Protein AF-A0A847CTW2-F1 (afdb_monomer_lite)

Structure (mmCIF, N/CA/C/O backbone):
data_AF-A0A847CTW2-F1
#
_entry.id   AF-A0A847CTW2-F1
#
loop_
_atom_site.group_PDB
_atom_site.id
_atom_site.type_symbol
_atom_site.label_atom_id
_atom_site.label_alt_id
_atom_site.label_comp_id
_atom_site.label_asym_id
_atom_site.label_entity_id
_atom_site.label_seq_id
_atom_site.pdbx_PDB_ins_code
_atom_site.Cartn_x
_atom_site.Cartn_y
_atom_site.Cartn_z
_atom_site.occupancy
_atom_site.B_iso_or_equiv
_atom_site.auth_seq_id
_atom_site.auth_comp_id
_atom_site.auth_asym_id
_atom_site.auth_atom_id
_atom_site.pdbx_PDB_model_num
ATOM 1 N N . MET A 1 1 ? 3.701 1.193 18.616 1.00 55.94 1 MET A N 1
ATOM 2 C CA . MET A 1 1 ? 4.502 0.138 17.952 1.00 55.94 1 MET A CA 1
ATOM 3 C C . MET A 1 1 ? 4.017 -1.284 18.249 1.00 55.94 1 MET A C 1
ATOM 5 O O . MET A 1 1 ? 3.817 -2.010 17.287 1.00 55.94 1 MET A O 1
ATOM 9 N N . LYS A 1 2 ? 3.730 -1.680 19.507 1.00 70.00 2 LYS A N 1
ATOM 10 C CA . LYS A 1 2 ? 3.211 -3.037 19.824 1.00 70.00 2 LYS A CA 1
ATOM 11 C C . LYS A 1 2 ? 1.976 -3.461 19.001 1.00 70.00 2 LYS A C 1
ATOM 13 O O . LYS A 1 2 ? 1.930 -4.594 18.547 1.00 70.00 2 LYS A O 1
ATOM 18 N N . LEU A 1 3 ? 1.031 -2.551 18.735 1.00 61.69 3 LEU A N 1
ATOM 19 C CA . LEU A 1 3 ? -0.164 -2.837 17.918 1.0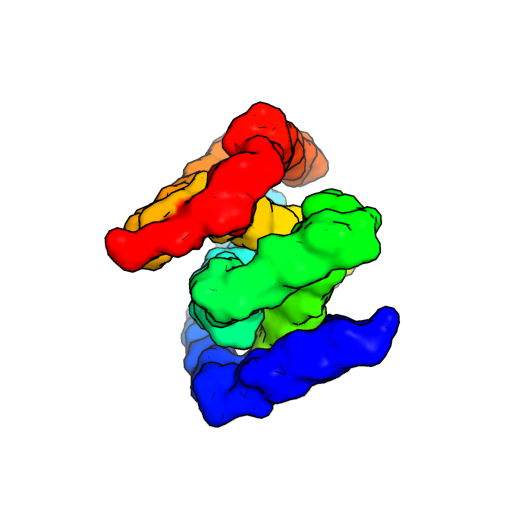0 61.69 3 LEU A CA 1
ATOM 20 C C . LEU A 1 3 ? 0.150 -3.233 16.465 1.00 61.69 3 LEU A C 1
ATOM 22 O O . LEU A 1 3 ? -0.477 -4.140 15.938 1.00 61.69 3 LEU A O 1
ATOM 26 N N . ILE A 1 4 ? 1.145 -2.599 15.837 1.00 63.84 4 ILE A N 1
ATOM 27 C CA . ILE A 1 4 ? 1.536 -2.909 14.451 1.00 63.84 4 ILE A CA 1
ATOM 28 C C . ILE A 1 4 ? 2.128 -4.319 14.386 1.00 63.84 4 ILE A C 1
ATOM 30 O O . ILE A 1 4 ? 1.761 -5.101 13.520 1.00 63.84 4 ILE A O 1
ATOM 34 N N . VAL A 1 5 ? 2.987 -4.673 15.346 1.00 67.50 5 VAL A N 1
ATOM 35 C CA . VAL A 1 5 ? 3.585 -6.016 15.428 1.00 67.50 5 VAL A CA 1
ATOM 36 C C . VAL A 1 5 ? 2.512 -7.086 15.635 1.00 67.50 5 VAL A C 1
ATOM 38 O O . VAL A 1 5 ? 2.571 -8.141 15.010 1.00 67.50 5 VAL A O 1
ATOM 41 N N . VAL A 1 6 ? 1.513 -6.817 16.480 1.00 69.38 6 VAL A N 1
ATOM 42 C CA . VAL A 1 6 ? 0.382 -7.734 16.691 1.00 69.38 6 VAL A CA 1
ATOM 43 C C . VAL A 1 6 ? -0.435 -7.899 15.409 1.00 69.38 6 VAL A C 1
ATOM 45 O O . VAL A 1 6 ? -0.752 -9.026 15.039 1.00 69.38 6 VAL A O 1
ATOM 48 N N . ASN A 1 7 ? -0.727 -6.808 14.701 1.00 71.56 7 ASN A N 1
ATOM 49 C CA . ASN A 1 7 ? -1.477 -6.858 13.447 1.00 71.56 7 ASN A CA 1
ATOM 50 C C . ASN A 1 7 ? -0.712 -7.608 12.345 1.00 71.56 7 ASN A C 1
ATOM 52 O O . ASN A 1 7 ? -1.293 -8.449 11.665 1.00 71.56 7 ASN A O 1
ATOM 56 N N . ILE A 1 8 ? 0.599 -7.392 12.217 1.00 69.50 8 ILE A N 1
ATOM 57 C CA . ILE A 1 8 ? 1.437 -8.140 11.268 1.00 69.50 8 ILE A CA 1
ATOM 58 C C . ILE A 1 8 ? 1.458 -9.634 11.623 1.00 69.50 8 ILE A C 1
ATOM 60 O O . ILE A 1 8 ? 1.299 -10.467 10.735 1.00 69.50 8 ILE A O 1
ATOM 64 N N . LYS A 1 9 ? 1.578 -9.993 12.910 1.00 71.88 9 LYS A N 1
ATOM 65 C CA . LYS A 1 9 ? 1.528 -11.400 13.346 1.00 71.88 9 LYS A CA 1
ATOM 66 C C . LYS A 1 9 ? 0.200 -12.080 13.016 1.00 71.88 9 LYS A C 1
ATOM 68 O O . LYS A 1 9 ? 0.222 -13.232 12.614 1.00 71.88 9 LYS A O 1
ATOM 73 N N . LYS A 1 10 ? -0.933 -11.382 13.152 1.00 69.44 10 LYS A N 1
ATOM 74 C CA . LYS A 1 10 ? -2.255 -11.922 12.774 1.00 69.44 10 LYS A CA 1
ATOM 75 C C . LYS A 1 10 ? -2.369 -12.224 11.280 1.00 69.44 10 LYS A C 1
ATOM 77 O O . LYS A 1 10 ? -3.106 -13.119 10.888 1.00 69.44 10 LYS A O 1
ATOM 82 N N . VAL A 1 11 ? -1.674 -11.443 10.459 1.00 71.75 11 VAL A N 1
ATOM 83 C CA . VAL A 1 11 ? -1.680 -11.577 9.000 1.00 71.75 11 VAL A CA 1
ATOM 84 C C . VAL A 1 11 ? -0.747 -12.688 8.520 1.00 71.75 11 VAL A C 1
ATOM 86 O O . VAL A 1 11 ? -1.028 -13.312 7.500 1.00 71.75 11 VAL A O 1
ATOM 89 N N . LEU A 1 12 ? 0.327 -12.967 9.260 1.00 71.62 12 LEU A N 1
ATOM 90 C CA . LEU A 1 12 ? 1.343 -13.981 8.961 1.00 71.62 12 LEU A CA 1
ATOM 91 C C . LEU A 1 12 ? 0.840 -15.418 9.223 1.00 71.62 12 LEU A C 1
ATOM 93 O O . LEU A 1 12 ? 1.372 -16.151 10.051 1.00 71.62 12 LEU A O 1
ATOM 97 N N . ASN A 1 13 ? -0.195 -15.823 8.489 1.00 76.19 13 ASN A N 1
ATOM 98 C CA . ASN A 1 13 ? -0.789 -17.163 8.539 1.00 76.19 13 ASN A CA 1
ATOM 99 C C . ASN A 1 13 ? -0.419 -17.988 7.292 1.00 76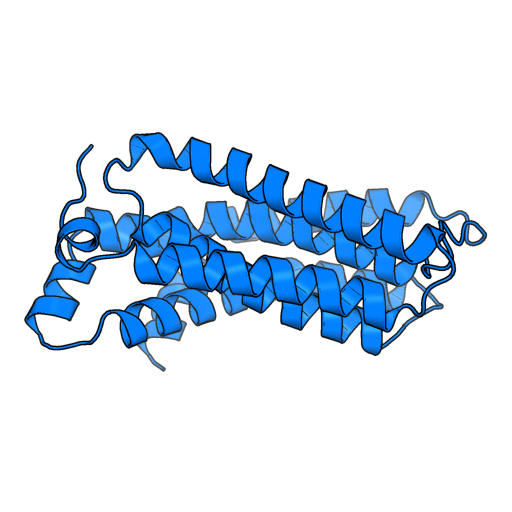.19 13 ASN A C 1
ATOM 101 O O . ASN A 1 13 ? 0.220 -17.493 6.369 1.00 76.19 13 ASN A O 1
ATOM 105 N N . ALA A 1 14 ? -0.868 -19.244 7.210 1.00 69.69 14 ALA A N 1
ATOM 106 C CA . ALA A 1 14 ? -0.649 -20.094 6.031 1.00 69.69 14 ALA A CA 1
ATOM 107 C C . ALA A 1 14 ? -1.115 -19.437 4.710 1.00 69.69 14 ALA A C 1
ATOM 109 O O . ALA A 1 14 ? -0.442 -19.559 3.687 1.00 69.69 14 ALA A O 1
ATOM 110 N N . ASN A 1 15 ? -2.201 -18.652 4.749 1.00 79.56 15 ASN A N 1
ATOM 111 C CA . ASN A 1 15 ? -2.682 -17.875 3.599 1.00 79.56 15 ASN A CA 1
ATOM 112 C C . ASN A 1 15 ? -1.643 -16.860 3.100 1.00 79.56 15 ASN A C 1
ATOM 114 O O . ASN A 1 15 ? -1.526 -16.647 1.898 1.00 79.56 15 ASN A O 1
ATOM 118 N N . PHE A 1 16 ? -0.859 -16.267 4.004 1.00 79.12 16 PHE A N 1
ATOM 119 C CA . PHE A 1 16 ? 0.220 -15.348 3.649 1.00 79.12 16 PHE A CA 1
ATOM 120 C C . PHE A 1 16 ? 1.306 -16.063 2.844 1.00 79.12 16 PHE A C 1
ATOM 122 O O . PHE A 1 16 ? 1.696 -15.578 1.789 1.00 79.12 16 PHE A O 1
ATOM 129 N N . LEU A 1 17 ? 1.741 -17.246 3.298 1.00 78.38 17 LEU A N 1
ATOM 130 C CA . LEU A 1 17 ? 2.736 -18.056 2.587 1.00 78.38 17 LEU A CA 1
ATOM 131 C C . LEU A 1 17 ? 2.240 -18.474 1.199 1.00 78.38 17 LEU A C 1
ATOM 133 O O . LEU A 1 17 ? 2.985 -18.369 0.225 1.00 78.38 17 LEU A O 1
ATOM 137 N N . PHE A 1 18 ? 0.977 -18.895 1.097 1.00 81.19 18 PHE A N 1
ATOM 138 C CA . PHE A 1 18 ? 0.368 -19.243 -0.184 1.00 81.19 18 PHE A CA 1
ATOM 139 C C . PHE A 1 18 ? 0.328 -18.042 -1.136 1.00 81.19 18 PHE A C 1
ATOM 141 O O . PHE A 1 18 ? 0.745 -18.149 -2.287 1.00 81.19 18 PHE A O 1
ATOM 148 N N . MET A 1 19 ? -0.093 -16.872 -0.651 1.00 85.88 19 MET A N 1
ATOM 149 C CA . MET A 1 19 ? -0.119 -15.645 -1.448 1.00 85.88 19 MET A CA 1
ATOM 150 C C . MET A 1 19 ? 1.281 -15.234 -1.922 1.00 85.88 19 MET A C 1
ATOM 152 O O . MET A 1 19 ? 1.450 -14.939 -3.105 1.00 85.88 19 MET A O 1
ATOM 156 N N . THR A 1 20 ? 2.304 -15.304 -1.065 1.00 81.62 20 THR A N 1
ATOM 157 C CA . THR A 1 20 ? 3.702 -15.082 -1.474 1.00 81.62 20 THR A CA 1
ATOM 158 C C . THR A 1 20 ? 4.112 -16.030 -2.598 1.00 81.62 20 THR A C 1
ATOM 160 O O . THR A 1 20 ? 4.663 -15.588 -3.606 1.00 81.62 20 THR A O 1
ATOM 163 N N . LEU A 1 21 ? 3.797 -17.321 -2.472 1.00 83.62 21 LEU A N 1
ATOM 164 C CA . LEU A 1 21 ? 4.139 -18.330 -3.474 1.00 83.62 21 LEU A CA 1
ATOM 165 C C . LEU A 1 21 ? 3.422 -18.057 -4.806 1.00 83.62 21 LEU A C 1
ATOM 167 O O . LEU A 1 21 ? 4.067 -18.020 -5.852 1.00 83.62 21 LEU A O 1
ATOM 171 N N . THR A 1 22 ? 2.117 -17.769 -4.777 1.00 82.62 22 THR A N 1
ATOM 172 C CA . THR A 1 22 ? 1.368 -17.403 -5.994 1.00 82.62 22 THR A CA 1
ATOM 173 C C . THR A 1 22 ? 1.935 -16.153 -6.663 1.00 82.62 22 THR A C 1
ATOM 175 O O . THR A 1 22 ? 2.074 -16.125 -7.884 1.00 82.62 22 THR A O 1
ATOM 178 N N . SER A 1 23 ? 2.340 -15.149 -5.878 1.00 83.12 23 SER A N 1
ATOM 179 C CA . SER A 1 23 ? 2.973 -13.938 -6.400 1.00 83.12 23 SER A CA 1
ATOM 180 C C . SER A 1 23 ? 4.257 -14.255 -7.158 1.00 83.12 23 SER A C 1
ATOM 182 O O . SER A 1 23 ? 4.451 -13.749 -8.259 1.00 83.12 23 SER A O 1
ATOM 184 N N . LEU A 1 24 ? 5.089 -15.152 -6.618 1.00 82.94 24 LEU A N 1
ATOM 185 C CA . LEU A 1 24 ? 6.348 -15.560 -7.232 1.00 82.94 24 LEU A CA 1
ATOM 186 C C . LEU A 1 24 ? 6.119 -16.318 -8.538 1.00 82.94 24 LEU A C 1
ATOM 188 O O . LEU A 1 24 ? 6.840 -16.075 -9.500 1.00 82.94 24 LEU A O 1
ATOM 192 N N . ILE A 1 25 ? 5.095 -17.174 -8.602 1.00 82.88 25 ILE A N 1
ATOM 193 C CA . ILE A 1 25 ? 4.700 -17.858 -9.841 1.00 82.88 25 ILE A CA 1
ATOM 194 C C . ILE A 1 25 ? 4.295 -16.831 -10.908 1.00 82.88 25 ILE A C 1
ATOM 196 O O . ILE A 1 25 ? 4.800 -16.880 -12.030 1.00 82.88 25 ILE A O 1
ATOM 200 N N . PHE A 1 26 ? 3.435 -15.865 -10.566 1.00 78.88 26 PHE A N 1
ATOM 201 C CA . PHE A 1 26 ? 3.040 -14.808 -11.504 1.00 78.88 26 PHE A CA 1
ATOM 202 C C . PHE A 1 26 ? 4.225 -13.938 -11.938 1.00 78.88 26 PHE A C 1
ATOM 204 O O . PHE A 1 26 ? 4.365 -13.639 -13.124 1.00 78.88 26 PHE A O 1
ATOM 211 N N . GLY A 1 27 ? 5.106 -13.571 -11.004 1.00 77.81 27 GLY A N 1
ATOM 212 C CA . GLY A 1 27 ? 6.332 -12.833 -11.304 1.00 77.81 27 GLY A CA 1
ATOM 213 C C . GLY A 1 27 ? 7.277 -13.605 -12.213 1.00 77.81 27 GLY A C 1
ATOM 214 O O . GLY A 1 27 ? 7.861 -13.025 -13.125 1.00 77.81 27 GLY A O 1
ATOM 215 N N . PHE A 1 28 ? 7.394 -14.916 -12.010 1.00 77.81 28 PHE A N 1
ATOM 216 C CA . PHE A 1 28 ? 8.190 -15.782 -12.867 1.00 77.81 28 PHE A CA 1
ATOM 217 C C . PHE A 1 28 ? 7.656 -15.773 -14.302 1.00 77.81 28 PHE A C 1
ATOM 219 O O . PHE A 1 28 ? 8.425 -15.491 -15.219 1.00 77.81 28 PHE A O 1
ATOM 226 N N . PHE A 1 29 ? 6.349 -15.979 -14.503 1.00 74.75 29 PHE A N 1
ATOM 227 C CA . PHE A 1 29 ? 5.742 -15.934 -15.839 1.00 74.75 29 PHE A CA 1
ATOM 228 C C . PHE A 1 29 ? 5.910 -14.573 -16.526 1.00 74.75 29 PHE A C 1
ATOM 230 O O . PHE A 1 29 ? 6.300 -14.533 -17.692 1.00 74.75 29 PHE A O 1
ATOM 237 N N . MET A 1 30 ? 5.692 -13.470 -15.801 1.00 72.62 30 MET A N 1
ATOM 238 C CA . MET A 1 30 ? 5.891 -12.109 -16.324 1.00 72.62 30 MET A CA 1
ATOM 239 C C . MET A 1 30 ? 7.320 -11.879 -16.820 1.00 72.62 30 MET A C 1
ATOM 241 O O . MET A 1 30 ? 7.530 -11.256 -17.853 1.00 72.62 30 MET A O 1
ATOM 245 N N . LEU A 1 31 ? 8.313 -12.403 -16.104 1.00 72.00 31 LEU A N 1
ATOM 246 C CA . LEU A 1 31 ? 9.716 -12.202 -16.447 1.00 72.00 31 LEU A CA 1
ATOM 247 C C . LEU A 1 31 ? 10.246 -13.178 -17.504 1.00 72.00 31 LEU A C 1
ATOM 249 O O . LEU A 1 31 ? 11.326 -12.947 -18.046 1.00 72.00 31 LEU A O 1
ATOM 253 N N . VAL A 1 32 ? 9.600 -14.326 -17.725 1.00 68.12 32 VAL A N 1
ATOM 254 C CA . VAL A 1 32 ? 10.033 -15.314 -18.734 1.00 68.12 32 VAL A CA 1
ATOM 255 C C . VAL A 1 32 ? 9.727 -14.827 -20.153 1.00 68.12 32 VAL A C 1
ATOM 257 O O . VAL A 1 32 ? 10.488 -15.136 -21.061 1.00 68.12 32 VAL A O 1
ATOM 260 N N . GLY A 1 33 ? 8.699 -13.995 -20.339 1.00 61.59 33 GLY A N 1
ATOM 261 C CA . GLY A 1 33 ? 8.360 -13.377 -21.628 1.00 61.59 33 GLY A CA 1
ATOM 262 C C . GLY A 1 33 ? 9.268 -12.219 -22.070 1.00 61.59 33 GLY A C 1
ATOM 263 O O . GLY A 1 33 ? 8.850 -11.422 -22.905 1.00 61.59 33 GLY A O 1
ATOM 264 N N . ASN A 1 34 ? 10.470 -12.083 -21.497 1.00 58.53 34 ASN A N 1
ATOM 265 C CA . ASN A 1 34 ? 11.392 -10.979 -21.764 1.00 58.53 34 ASN A CA 1
ATOM 266 C C . ASN A 1 34 ? 11.877 -10.978 -23.224 1.00 58.53 34 ASN A C 1
ATOM 268 O O . ASN A 1 34 ? 12.831 -11.671 -23.567 1.00 58.53 34 ASN A O 1
ATOM 272 N N . ASN A 1 35 ? 11.282 -10.112 -24.039 1.00 56.12 35 ASN A N 1
ATOM 273 C CA . ASN A 1 35 ? 11.948 -9.531 -25.197 1.00 56.12 35 ASN A CA 1
ATOM 274 C C . ASN A 1 35 ? 12.328 -8.097 -24.810 1.00 56.12 35 ASN A C 1
ATOM 276 O O . ASN A 1 35 ? 11.463 -7.231 -24.707 1.00 56.12 35 ASN A O 1
ATOM 280 N N . GLU A 1 36 ? 13.616 -7.860 -24.564 1.00 54.66 36 GLU A N 1
ATOM 281 C CA . GLU A 1 36 ? 14.208 -6.631 -23.998 1.00 54.66 36 GLU A CA 1
ATOM 282 C C . GLU A 1 36 ? 14.056 -5.363 -24.878 1.00 54.66 36 GLU A C 1
ATOM 284 O O . GLU A 1 36 ? 14.715 -4.363 -24.634 1.00 54.66 36 GLU A O 1
ATOM 289 N N . GLN A 1 37 ? 13.206 -5.374 -25.913 1.00 50.69 37 GLN A N 1
ATOM 290 C CA . GLN A 1 37 ? 13.169 -4.347 -26.969 1.00 50.69 37 GLN A CA 1
ATOM 291 C C . GLN A 1 37 ? 11.851 -3.566 -27.093 1.00 50.69 37 GLN A C 1
ATOM 293 O O . GLN A 1 37 ? 11.678 -2.821 -28.055 1.00 50.69 37 GLN A O 1
ATOM 298 N N . LEU A 1 38 ? 10.905 -3.707 -26.163 1.00 53.34 38 LEU A N 1
ATOM 299 C CA . LEU A 1 38 ? 9.630 -2.984 -26.238 1.00 53.34 38 LEU A CA 1
ATOM 300 C C . LEU A 1 38 ? 9.532 -1.913 -25.150 1.00 53.34 38 LEU A C 1
ATOM 302 O O . LEU A 1 38 ? 8.837 -2.087 -24.148 1.00 53.34 38 LEU A O 1
ATOM 306 N N . ASP A 1 39 ? 10.180 -0.774 -25.397 1.00 56.25 39 ASP A N 1
ATOM 307 C CA . ASP A 1 39 ? 9.819 0.494 -24.759 1.00 56.25 39 ASP A CA 1
ATOM 308 C C . ASP A 1 39 ? 8.404 0.876 -25.211 1.00 56.25 39 ASP A C 1
ATOM 310 O O . ASP A 1 39 ? 8.187 1.581 -26.200 1.00 56.25 39 ASP A O 1
ATOM 314 N N . MET A 1 40 ? 7.393 0.368 -24.511 1.00 56.78 40 MET A N 1
ATOM 315 C CA . MET A 1 40 ? 6.017 0.775 -24.759 1.00 56.78 40 MET A CA 1
ATOM 316 C C . MET A 1 40 ? 5.818 2.198 -24.226 1.00 56.78 40 MET A C 1
ATOM 318 O O . MET A 1 40 ? 5.908 2.442 -23.026 1.00 56.78 40 MET A O 1
ATOM 322 N N . PHE A 1 41 ? 5.519 3.141 -25.125 1.00 58.47 41 PHE A N 1
ATOM 323 C CA . PHE A 1 41 ? 5.158 4.528 -24.794 1.00 58.47 41 PHE A CA 1
ATOM 324 C C . PHE A 1 41 ? 6.225 5.310 -23.995 1.00 58.47 41 PHE A C 1
ATOM 326 O O . PHE A 1 41 ? 5.876 6.051 -23.078 1.00 58.47 41 PHE A O 1
ATOM 333 N N . ASN A 1 42 ? 7.517 5.170 -24.331 1.00 63.06 42 ASN A N 1
ATOM 334 C CA . ASN A 1 42 ? 8.645 5.818 -23.625 1.00 63.06 42 ASN A CA 1
ATOM 335 C C . ASN A 1 42 ? 8.759 5.447 -22.131 1.00 63.06 42 ASN A C 1
ATOM 337 O O . ASN A 1 42 ? 9.371 6.179 -21.348 1.00 63.06 42 ASN A O 1
ATOM 341 N N . VAL A 1 43 ? 8.158 4.329 -21.717 1.00 69.44 43 VAL A N 1
ATOM 342 C CA . VAL A 1 43 ? 8.233 3.820 -20.348 1.00 69.44 43 VAL A CA 1
ATOM 343 C C . VAL A 1 43 ? 9.183 2.625 -20.325 1.00 69.44 43 VAL A C 1
ATOM 345 O O . VAL A 1 43 ? 8.922 1.650 -21.030 1.00 69.44 43 VAL A O 1
ATOM 348 N N . PRO A 1 44 ? 10.245 2.651 -19.499 1.00 73.00 44 PRO A N 1
ATOM 349 C CA . PRO A 1 44 ? 11.170 1.532 -19.411 1.00 73.00 44 PRO A CA 1
ATOM 350 C C . PRO A 1 44 ? 10.432 0.303 -18.884 1.00 73.00 44 PRO A C 1
ATOM 352 O O . PRO A 1 44 ? 9.678 0.397 -17.904 1.00 73.00 44 PRO A O 1
ATOM 355 N N . TYR A 1 45 ? 10.678 -0.853 -19.500 1.00 76.69 45 TYR A N 1
ATOM 356 C CA . TYR A 1 45 ? 9.993 -2.117 -19.205 1.00 76.69 45 TYR A CA 1
ATOM 357 C C . TYR A 1 45 ? 9.950 -2.449 -17.703 1.00 76.69 45 TYR A C 1
ATOM 359 O O . TYR A 1 45 ? 8.903 -2.820 -17.169 1.00 76.69 45 TYR A O 1
ATOM 367 N N . TYR A 1 46 ? 11.051 -2.207 -16.984 1.00 78.81 46 TYR A N 1
ATOM 368 C CA . TYR A 1 46 ? 11.130 -2.373 -15.529 1.00 78.81 46 TYR A CA 1
ATOM 369 C C . TYR A 1 46 ? 10.022 -1.618 -14.775 1.00 78.81 46 TYR A C 1
ATOM 371 O O . TYR A 1 46 ? 9.347 -2.170 -13.903 1.00 78.81 46 TYR A O 1
ATOM 379 N N . SER A 1 47 ? 9.785 -0.355 -15.131 1.00 77.69 47 SER A N 1
ATOM 380 C CA . SER A 1 47 ? 8.759 0.464 -14.481 1.00 77.69 47 SER A CA 1
ATOM 381 C C . SER A 1 47 ? 7.337 0.002 -14.821 1.00 77.69 47 SER A C 1
ATOM 383 O O . SER A 1 47 ? 6.446 0.102 -13.977 1.00 77.69 47 SER A O 1
ATOM 385 N N . PHE A 1 48 ? 7.124 -0.582 -16.003 1.00 81.12 48 PHE A N 1
ATOM 386 C CA . PHE A 1 48 ? 5.849 -1.193 -16.376 1.00 81.12 48 PHE A CA 1
ATOM 387 C C . PHE A 1 48 ? 5.560 -2.461 -15.555 1.00 81.12 48 PHE A C 1
ATOM 389 O O . PHE A 1 48 ? 4.456 -2.620 -15.029 1.00 81.12 48 PHE A O 1
ATOM 396 N N . VAL A 1 49 ? 6.566 -3.319 -15.354 1.00 84.88 49 VAL A N 1
ATOM 397 C CA . VAL A 1 49 ? 6.455 -4.508 -14.487 1.00 84.88 49 VAL A CA 1
ATOM 398 C C . VAL A 1 49 ? 6.088 -4.108 -13.054 1.00 84.88 49 VAL A C 1
ATOM 400 O O . VAL A 1 49 ? 5.170 -4.683 -12.465 1.00 84.88 49 VAL A O 1
ATOM 403 N N . LEU A 1 50 ? 6.731 -3.067 -12.512 1.00 86.00 50 LEU A N 1
ATOM 404 C CA . LEU A 1 50 ? 6.406 -2.542 -11.183 1.00 86.00 50 LEU A CA 1
ATOM 405 C C . LEU A 1 50 ? 4.973 -1.999 -11.085 1.00 86.00 50 LEU A C 1
ATOM 407 O O . LEU A 1 50 ? 4.320 -2.209 -10.062 1.00 86.00 50 LEU A O 1
ATOM 411 N N . LYS A 1 51 ? 4.443 -1.359 -12.137 1.00 86.31 51 LYS A N 1
ATOM 412 C CA . LYS A 1 51 ? 3.017 -0.985 -12.192 1.00 86.31 51 LYS A CA 1
ATOM 413 C C . LYS A 1 51 ? 2.123 -2.231 -12.113 1.00 86.31 51 LYS A C 1
ATOM 415 O O . LYS A 1 51 ? 1.178 -2.256 -11.330 1.00 86.31 51 LYS A O 1
ATOM 420 N N . GLY A 1 52 ? 2.474 -3.315 -12.803 1.00 86.38 52 GLY A N 1
ATOM 421 C CA . GLY A 1 52 ? 1.793 -4.609 -12.655 1.00 86.38 52 GLY A CA 1
ATOM 422 C C . GLY A 1 52 ? 1.776 -5.130 -11.209 1.00 86.38 52 GLY A C 1
ATOM 423 O O . GLY A 1 52 ? 0.755 -5.629 -10.733 1.00 86.38 52 GLY A O 1
ATOM 424 N N . PHE A 1 53 ? 2.858 -4.945 -10.452 1.00 88.56 53 PHE A N 1
ATOM 425 C CA . PHE A 1 53 ? 2.903 -5.361 -9.044 1.00 88.56 53 PHE A CA 1
ATOM 426 C C . PHE A 1 53 ? 2.016 -4.533 -8.125 1.00 88.56 53 PHE A C 1
ATOM 428 O O . PHE A 1 53 ? 1.551 -5.059 -7.118 1.00 88.56 53 PHE A O 1
ATOM 435 N N . ILE A 1 54 ? 1.713 -3.281 -8.469 1.00 89.12 54 ILE A N 1
ATOM 436 C CA . ILE A 1 54 ? 0.736 -2.477 -7.722 1.00 89.12 54 ILE A CA 1
ATOM 437 C C . ILE A 1 54 ? -0.659 -3.107 -7.826 1.00 89.12 54 ILE A C 1
ATOM 439 O O . ILE A 1 54 ? -1.404 -3.123 -6.846 1.00 89.12 54 ILE A O 1
ATOM 443 N N . PHE A 1 55 ? -1.013 -3.683 -8.977 1.00 88.31 55 PHE A N 1
ATOM 444 C CA . PHE A 1 55 ? -2.276 -4.408 -9.116 1.00 88.31 55 PHE A CA 1
ATOM 445 C C . PHE A 1 55 ? -2.329 -5.628 -8.185 1.00 88.31 55 PHE A C 1
ATOM 447 O O . PHE A 1 55 ? -3.295 -5.802 -7.439 1.00 88.31 55 PHE A O 1
ATOM 454 N N . ILE A 1 56 ? -1.258 -6.429 -8.162 1.00 88.81 56 ILE A N 1
ATOM 455 C CA . ILE A 1 56 ? -1.129 -7.575 -7.247 1.00 88.81 56 ILE A CA 1
ATOM 456 C C . ILE A 1 56 ? -1.191 -7.103 -5.785 1.00 88.81 56 ILE A C 1
ATOM 458 O O . ILE A 1 56 ? -1.898 -7.693 -4.965 1.00 88.81 56 ILE A O 1
ATOM 462 N N . PHE A 1 57 ? -0.507 -6.000 -5.470 1.00 90.44 57 PHE A N 1
ATOM 463 C CA . PHE A 1 57 ? -0.534 -5.369 -4.155 1.00 90.44 57 PHE A CA 1
ATOM 464 C C . PHE A 1 57 ? -1.961 -5.035 -3.726 1.00 90.44 57 PHE A C 1
ATOM 466 O O . PHE A 1 57 ? -2.332 -5.362 -2.604 1.00 90.44 57 PHE A O 1
ATOM 473 N N . ILE A 1 58 ? -2.771 -4.424 -4.595 1.00 89.25 58 ILE A N 1
ATOM 474 C CA . ILE A 1 58 ? -4.162 -4.066 -4.287 1.00 89.25 58 ILE A CA 1
ATOM 475 C C . ILE A 1 58 ? -4.978 -5.307 -3.908 1.00 89.25 58 ILE A C 1
ATOM 477 O O . ILE A 1 58 ? -5.662 -5.297 -2.882 1.00 89.25 58 ILE A O 1
ATOM 481 N N . VAL A 1 59 ? -4.885 -6.377 -4.701 1.00 88.38 59 VAL A N 1
ATOM 482 C CA . VAL A 1 59 ? -5.645 -7.615 -4.471 1.00 88.38 59 VAL A CA 1
ATOM 483 C C . VAL A 1 59 ? -5.254 -8.255 -3.139 1.00 88.38 59 VAL A C 1
ATOM 485 O O . VAL A 1 59 ? -6.122 -8.550 -2.316 1.00 88.38 59 VAL A O 1
ATOM 488 N N . PHE A 1 60 ? -3.956 -8.411 -2.875 1.00 88.44 60 PHE A N 1
ATOM 489 C CA . PHE A 1 60 ? -3.491 -8.993 -1.615 1.00 88.44 60 PHE A CA 1
ATOM 490 C C . PHE A 1 60 ? -3.755 -8.096 -0.413 1.00 88.44 60 PHE A C 1
ATOM 492 O O . PHE A 1 60 ? -4.124 -8.592 0.647 1.00 88.44 60 PHE A O 1
ATOM 499 N N . ALA A 1 61 ? -3.618 -6.781 -0.560 1.00 88.56 61 ALA A N 1
ATOM 500 C CA . ALA A 1 61 ? -3.957 -5.832 0.489 1.00 88.56 61 ALA A CA 1
ATOM 501 C C . ALA A 1 61 ? -5.431 -5.945 0.885 1.00 88.56 61 ALA A C 1
ATOM 503 O O . ALA A 1 61 ? -5.747 -5.951 2.073 1.00 88.56 61 ALA A O 1
ATOM 504 N N . LEU A 1 62 ? -6.333 -6.102 -0.082 1.00 87.69 62 LEU A N 1
ATOM 505 C CA . LEU A 1 62 ? -7.749 -6.314 0.199 1.00 87.69 62 LEU A CA 1
ATOM 506 C C . LEU A 1 62 ? -7.999 -7.656 0.894 1.00 87.69 62 LEU A C 1
ATOM 508 O O . LEU A 1 62 ? -8.751 -7.686 1.867 1.00 87.69 62 LEU A O 1
ATOM 512 N N . GLU A 1 63 ? -7.327 -8.733 0.491 1.00 86.06 63 GLU A N 1
ATOM 513 C CA . GLU A 1 63 ? -7.466 -10.029 1.167 1.00 86.06 63 GLU A CA 1
ATOM 514 C C . GLU A 1 63 ? -6.963 -9.979 2.619 1.00 86.06 63 GLU A C 1
ATOM 516 O O . GLU A 1 63 ? -7.665 -10.395 3.540 1.00 86.06 63 GLU A O 1
ATOM 521 N N . LEU A 1 64 ? -5.795 -9.376 2.855 1.00 85.69 64 LEU A N 1
ATOM 522 C CA . LEU A 1 64 ? -5.236 -9.217 4.202 1.00 85.69 64 LEU A CA 1
ATOM 523 C C . LEU A 1 64 ? -6.058 -8.270 5.075 1.00 85.69 64 LEU A C 1
ATOM 525 O O . LEU A 1 64 ? -6.089 -8.421 6.297 1.00 85.69 64 LEU A O 1
ATOM 529 N N . SER A 1 65 ? -6.744 -7.301 4.466 1.00 84.56 65 SER A N 1
ATOM 530 C CA . SER A 1 65 ? -7.593 -6.366 5.201 1.00 84.56 65 SER A CA 1
ATOM 531 C C . SER A 1 65 ? -8.799 -7.038 5.864 1.00 84.56 65 SER A C 1
ATOM 533 O O . SER A 1 65 ? -9.285 -6.511 6.871 1.00 84.56 65 SER A O 1
ATOM 535 N N . LYS A 1 66 ? -9.232 -8.211 5.370 1.00 81.88 66 LYS A N 1
ATOM 536 C CA . LYS A 1 66 ? -10.315 -9.001 5.974 1.00 81.88 66 LYS A CA 1
ATOM 537 C C . LYS A 1 66 ? -9.954 -9.431 7.397 1.00 81.88 66 LYS A C 1
ATOM 539 O O . LYS A 1 66 ? -10.669 -9.118 8.343 1.00 81.88 66 LYS A O 1
ATOM 544 N N . ASN A 1 67 ? -8.765 -10.006 7.564 1.00 73.94 67 ASN A N 1
ATOM 545 C CA . ASN A 1 67 ? -8.255 -10.478 8.859 1.00 73.94 67 ASN A CA 1
ATOM 546 C C . ASN A 1 67 ? -7.698 -9.344 9.748 1.00 73.94 67 ASN A C 1
ATOM 548 O O . ASN A 1 67 ? -7.138 -9.588 10.817 1.00 73.94 67 ASN A O 1
ATOM 552 N N . LEU A 1 68 ? -7.774 -8.092 9.286 1.00 79.88 68 LEU A N 1
ATOM 553 C CA . LEU A 1 68 ? -7.322 -6.914 10.021 1.00 79.88 68 LEU A CA 1
ATOM 554 C C . LEU A 1 68 ? -8.494 -5.990 10.328 1.00 79.88 68 LEU A C 1
ATOM 556 O O . LEU A 1 68 ? -9.091 -6.047 11.400 1.00 79.88 68 LEU A O 1
ATOM 560 N N . LEU A 1 69 ? -8.806 -5.101 9.386 1.00 75.69 69 LEU A N 1
ATOM 561 C CA . LEU A 1 69 ? -9.742 -4.016 9.619 1.00 75.69 69 LEU A CA 1
ATOM 562 C C . LEU A 1 69 ? -11.177 -4.520 9.672 1.00 75.69 69 LEU A C 1
ATOM 564 O O . LEU A 1 69 ? -11.971 -4.001 10.450 1.00 75.69 69 LEU A O 1
ATOM 568 N N . GLN A 1 70 ? -11.514 -5.499 8.835 1.00 74.12 70 GLN A N 1
ATOM 569 C CA . GLN A 1 70 ? -12.876 -6.006 8.766 1.00 74.12 70 GLN A CA 1
ATOM 570 C C . GLN A 1 70 ? -13.235 -6.766 10.044 1.00 74.12 70 GLN A C 1
ATOM 572 O O . GLN A 1 70 ? -14.272 -6.478 10.636 1.00 74.12 70 GLN A O 1
ATOM 577 N N . GLU A 1 71 ? -12.355 -7.643 10.531 1.00 78.25 71 GLU A N 1
ATOM 578 C CA . GLU A 1 71 ? -12.515 -8.287 11.841 1.00 78.25 71 GLU A CA 1
ATOM 579 C C . GLU A 1 71 ? -12.580 -7.278 12.993 1.00 78.25 71 GLU A C 1
ATOM 581 O O . GLU A 1 71 ? -13.453 -7.380 13.855 1.00 78.25 71 GLU A O 1
ATOM 586 N N . ASP A 1 72 ? -11.692 -6.279 13.020 1.00 78.75 72 ASP A N 1
ATOM 587 C CA . ASP A 1 72 ? -11.697 -5.278 14.092 1.00 78.75 72 ASP A CA 1
ATOM 588 C C . ASP A 1 72 ? -12.951 -4.379 14.042 1.00 78.75 72 ASP A C 1
ATOM 590 O O . ASP A 1 72 ? -13.410 -3.901 15.088 1.00 78.75 72 ASP A O 1
ATOM 594 N N . LYS A 1 73 ? -13.528 -4.171 12.850 1.00 76.12 73 LYS A N 1
ATOM 595 C CA . LYS A 1 73 ? -14.784 -3.437 12.653 1.00 76.12 73 LYS A CA 1
ATOM 596 C C . LYS A 1 73 ? -16.002 -4.278 13.052 1.00 76.12 73 LYS A C 1
ATOM 598 O O . LYS A 1 73 ? -16.817 -3.800 13.833 1.00 76.12 73 LYS A O 1
ATOM 603 N N . LEU A 1 74 ? -16.091 -5.530 12.600 1.00 70.88 74 LEU A N 1
ATOM 604 C CA . LEU A 1 74 ? -17.160 -6.470 12.973 1.00 70.88 74 LEU A CA 1
ATOM 605 C C . LEU A 1 74 ? -17.158 -6.778 14.475 1.00 70.88 74 LEU A C 1
ATOM 607 O O . LEU A 1 74 ? -18.208 -6.837 15.109 1.00 70.88 74 LEU A O 1
ATOM 611 N N . GLY A 1 75 ? -15.972 -6.925 15.064 1.00 71.62 75 GLY A N 1
ATOM 612 C CA . GLY A 1 75 ? -15.794 -7.177 16.492 1.00 71.62 75 GLY A CA 1
ATOM 613 C C . GLY A 1 75 ? -15.937 -5.940 17.380 1.00 71.62 75 GLY A C 1
ATOM 614 O O . GLY A 1 75 ? -15.557 -6.011 18.548 1.00 71.62 75 GLY A O 1
ATOM 615 N N . LYS A 1 76 ? -16.401 -4.797 16.846 1.00 78.25 76 LYS A N 1
ATOM 616 C CA . LYS A 1 76 ? -16.590 -3.520 17.565 1.00 78.25 76 LYS A CA 1
ATOM 617 C C . LYS A 1 76 ? -15.351 -2.996 18.303 1.00 78.25 76 LYS A C 1
ATOM 619 O O . LYS A 1 76 ? -15.440 -2.100 19.142 1.00 78.25 76 LYS A O 1
ATOM 624 N N . LYS A 1 77 ? -14.151 -3.481 17.973 1.00 78.06 77 LYS A N 1
ATOM 625 C CA . LYS A 1 77 ? -12.908 -2.981 18.585 1.00 78.06 77 LYS A CA 1
ATOM 626 C C . LYS A 1 77 ? -12.650 -1.536 18.190 1.00 78.06 77 LYS A C 1
ATOM 628 O O . LYS A 1 77 ? -12.138 -0.766 18.997 1.00 78.06 77 LYS A O 1
ATOM 633 N N . ILE A 1 78 ? -13.038 -1.151 16.972 1.00 76.69 78 ILE A N 1
ATOM 634 C CA . ILE A 1 78 ? -12.968 0.245 16.528 1.00 76.69 78 ILE A CA 1
ATOM 635 C C . ILE A 1 78 ? -13.872 1.135 17.398 1.00 76.69 78 ILE A C 1
ATOM 637 O O . ILE A 1 78 ? -13.419 2.195 17.822 1.00 76.69 78 ILE A O 1
ATOM 641 N N . GLU A 1 79 ? -15.092 0.697 17.736 1.00 76.88 79 GLU A N 1
ATOM 642 C CA . GLU A 1 79 ? -15.983 1.416 18.665 1.00 76.88 79 GLU A CA 1
ATOM 643 C C . GLU A 1 79 ? -15.351 1.561 20.050 1.00 76.88 79 GLU A C 1
ATOM 645 O O . GLU A 1 79 ? -15.342 2.653 20.612 1.00 76.88 79 GLU A O 1
ATOM 650 N N . TRP A 1 80 ? -14.749 0.489 20.570 1.00 79.94 80 TRP A N 1
ATOM 651 C CA . TRP A 1 80 ? -14.058 0.516 21.858 1.00 79.94 80 TRP A CA 1
ATOM 652 C C . TRP A 1 80 ? -12.883 1.508 21.871 1.00 79.94 80 TRP A C 1
ATOM 654 O O . TRP A 1 80 ? -12.736 2.293 22.809 1.00 79.94 80 TRP A O 1
ATOM 664 N N . PHE A 1 81 ? -12.070 1.546 20.808 1.00 78.75 81 PHE A N 1
ATOM 665 C CA . PHE A 1 81 ? -10.995 2.537 20.682 1.00 78.75 81 PHE A CA 1
ATOM 666 C C . PHE A 1 81 ? -11.533 3.973 20.620 1.00 78.75 81 PHE A C 1
ATOM 668 O O . PHE A 1 81 ? -10.931 4.872 21.212 1.00 78.75 81 PHE A O 1
ATOM 675 N N . LEU A 1 82 ? -12.660 4.189 19.936 1.00 78.12 82 LEU A N 1
ATOM 676 C CA . LEU A 1 82 ? -13.312 5.497 19.859 1.00 78.12 82 LEU A CA 1
ATOM 677 C C . LEU A 1 82 ? -13.898 5.928 21.210 1.00 78.12 82 LEU A C 1
ATOM 679 O O . LEU A 1 82 ? -13.727 7.087 21.588 1.00 78.12 82 LEU A O 1
ATOM 683 N N . GLY A 1 83 ? -14.515 5.004 21.952 1.00 74.62 83 GLY A N 1
ATOM 684 C CA . GLY A 1 83 ? -15.035 5.236 23.304 1.00 74.62 83 GLY A CA 1
ATOM 685 C C . GLY A 1 83 ? -13.941 5.606 24.309 1.00 74.62 83 GLY A C 1
ATOM 686 O O . GLY A 1 83 ? -14.160 6.444 25.177 1.00 74.62 83 GLY A O 1
ATOM 687 N N . ASN A 1 84 ? -12.728 5.083 24.121 1.00 83.06 84 ASN A N 1
ATOM 688 C CA . ASN A 1 84 ? -11.546 5.426 24.921 1.00 83.06 84 ASN A CA 1
ATOM 689 C C . ASN A 1 84 ? -10.811 6.697 24.445 1.00 83.06 84 ASN A C 1
ATOM 691 O O . ASN A 1 84 ? -9.679 6.955 24.858 1.00 83.06 84 ASN A O 1
ATOM 695 N N . GLY A 1 85 ? -11.409 7.487 23.548 1.00 77.69 85 GLY A N 1
ATOM 696 C CA . GLY A 1 85 ? -10.863 8.777 23.114 1.00 77.69 85 GLY A CA 1
ATOM 697 C C . GLY A 1 85 ? -9.764 8.703 22.046 1.00 77.69 85 GLY A C 1
ATOM 698 O O . GLY A 1 85 ? -9.140 9.722 21.732 1.00 77.69 85 GLY A O 1
ATOM 699 N N . VAL A 1 86 ? -9.512 7.539 21.434 1.00 81.31 86 VAL A N 1
ATOM 700 C CA . VAL A 1 86 ? -8.576 7.442 20.303 1.00 81.31 86 VAL A CA 1
ATOM 701 C C . VAL A 1 86 ? -9.230 8.034 19.056 1.00 81.31 86 VAL A C 1
ATOM 703 O O . VAL A 1 86 ? -10.318 7.640 18.654 1.00 81.31 86 VAL A O 1
ATOM 706 N N . SER A 1 87 ? -8.561 8.976 18.387 1.00 79.50 87 SER A N 1
ATOM 707 C CA . SER A 1 87 ? -9.113 9.580 17.172 1.00 79.50 87 SER A CA 1
ATOM 708 C C . SER A 1 87 ? -9.143 8.595 15.994 1.00 79.50 87 SER A C 1
ATOM 710 O O . SER A 1 87 ? -8.188 7.850 15.763 1.00 79.50 87 SER A O 1
ATOM 712 N N . ILE A 1 88 ? -10.198 8.661 15.167 1.00 76.00 88 ILE A N 1
ATOM 713 C CA . ILE A 1 88 ? -10.339 7.859 13.930 1.00 76.00 88 ILE A CA 1
ATOM 714 C C . ILE A 1 88 ? -9.094 7.975 13.050 1.00 76.00 88 ILE A C 1
ATOM 716 O O . ILE A 1 88 ? -8.637 6.996 12.464 1.00 76.00 88 ILE A O 1
ATOM 720 N N . ARG A 1 89 ? -8.526 9.185 12.962 1.00 78.44 89 ARG A N 1
ATOM 721 C CA . ARG A 1 89 ? -7.321 9.451 12.169 1.00 78.44 89 ARG A CA 1
ATOM 722 C C . ARG A 1 89 ? -6.152 8.572 12.617 1.00 78.44 89 ARG A C 1
ATOM 724 O O . ARG A 1 89 ? -5.478 8.014 11.759 1.00 78.44 89 ARG A O 1
ATOM 731 N N . LYS A 1 90 ? -5.949 8.400 13.929 1.00 80.94 90 LYS A N 1
ATOM 732 C CA . LYS A 1 90 ? -4.887 7.541 14.474 1.00 80.94 90 LYS A CA 1
ATOM 733 C C . LYS A 1 90 ? -5.149 6.064 14.178 1.00 80.94 90 LYS A C 1
ATOM 735 O O . LYS A 1 90 ? -4.238 5.390 13.710 1.00 80.94 90 LYS A O 1
ATOM 740 N N . VAL A 1 91 ? -6.376 5.580 14.385 1.00 80.56 91 VAL A N 1
ATOM 741 C CA . VAL A 1 91 ? -6.743 4.177 14.097 1.00 80.56 91 VAL A CA 1
ATOM 742 C C . VAL A 1 91 ? -6.555 3.860 12.612 1.00 80.56 91 VAL A C 1
ATOM 744 O O . VAL A 1 91 ? -5.898 2.884 12.259 1.00 80.56 91 VAL A O 1
ATOM 747 N N . SER A 1 92 ? -7.062 4.730 11.736 1.00 81.62 92 SER A N 1
ATOM 748 C CA . SER A 1 92 ? -6.892 4.597 10.290 1.00 81.62 92 SER A CA 1
ATOM 749 C C . SER A 1 92 ? -5.413 4.596 9.906 1.00 81.62 92 SER A C 1
ATOM 751 O O . SER A 1 92 ? -4.970 3.689 9.215 1.00 81.62 92 SER A O 1
ATOM 753 N N . MET A 1 93 ? -4.609 5.527 10.418 1.00 83.75 93 MET A N 1
ATOM 754 C CA . MET A 1 93 ? -3.194 5.575 10.053 1.00 83.75 93 MET A CA 1
ATOM 755 C C . MET A 1 93 ? -2.423 4.323 10.497 1.00 83.75 93 MET A C 1
ATOM 757 O O . MET A 1 93 ? -1.647 3.773 9.719 1.00 83.75 93 MET A O 1
ATOM 761 N N . ILE A 1 94 ? -2.669 3.832 11.718 1.00 85.19 94 ILE A N 1
ATOM 762 C CA . ILE A 1 94 ? -2.029 2.610 12.233 1.00 85.19 94 ILE A CA 1
ATOM 763 C C . ILE A 1 94 ? -2.372 1.410 11.348 1.00 85.19 94 ILE A C 1
ATOM 765 O O . ILE A 1 94 ? -1.485 0.634 10.993 1.00 85.19 94 ILE A O 1
ATOM 769 N N . ASN A 1 95 ? -3.639 1.283 10.956 1.00 85.19 95 ASN A N 1
ATOM 770 C CA . ASN A 1 95 ? -4.083 0.168 10.130 1.00 85.19 95 ASN A CA 1
ATOM 771 C C . ASN A 1 95 ? -3.571 0.273 8.688 1.00 85.19 95 ASN A C 1
ATOM 773 O O . ASN A 1 95 ? -3.164 -0.743 8.135 1.00 85.19 95 ASN A O 1
ATOM 777 N N . SER A 1 96 ? -3.480 1.474 8.106 1.00 87.69 96 SER A N 1
ATOM 778 C CA . SER A 1 96 ? -2.885 1.666 6.773 1.00 87.69 96 SER A CA 1
ATOM 779 C C . SER A 1 96 ? -1.394 1.327 6.754 1.00 87.69 96 SER A C 1
ATOM 781 O O . SER A 1 96 ? -0.930 0.654 5.835 1.00 87.69 96 SER A O 1
ATOM 783 N N . ILE A 1 97 ? -0.645 1.741 7.785 1.00 87.94 97 ILE A N 1
ATOM 784 C CA . ILE A 1 97 ? 0.777 1.391 7.931 1.00 87.94 97 ILE A CA 1
ATOM 785 C C . ILE A 1 97 ? 0.931 -0.120 8.103 1.00 87.94 97 ILE A C 1
ATOM 787 O O . ILE A 1 97 ? 1.784 -0.727 7.463 1.00 87.94 97 ILE A O 1
ATOM 791 N N . SER A 1 98 ? 0.096 -0.740 8.940 1.00 86.38 98 SER A N 1
ATOM 792 C CA . SER A 1 98 ? 0.139 -2.187 9.149 1.00 86.38 98 SER A CA 1
ATOM 793 C C . SER A 1 98 ? -0.158 -2.962 7.867 1.00 86.38 98 SER A C 1
ATOM 795 O O . SER A 1 98 ? 0.539 -3.933 7.582 1.00 86.38 98 SER A O 1
ATOM 797 N N . LEU A 1 99 ? -1.169 -2.535 7.104 1.00 88.75 99 LEU A N 1
ATOM 798 C CA . LEU A 1 99 ? -1.534 -3.146 5.830 1.00 88.75 99 LEU A CA 1
ATOM 799 C C . LEU A 1 99 ? -0.379 -3.032 4.836 1.00 88.75 99 LEU A C 1
ATOM 801 O O . LEU A 1 99 ? 0.049 -4.041 4.292 1.00 88.75 99 LEU A O 1
ATOM 805 N N . TYR A 1 100 ? 0.159 -1.819 4.673 1.00 91.88 100 TYR A N 1
ATOM 806 C CA . TYR A 1 100 ? 1.285 -1.534 3.787 1.00 91.88 100 TYR A CA 1
ATOM 807 C C . TYR A 1 100 ? 2.520 -2.371 4.118 1.00 91.88 100 TYR A C 1
ATOM 809 O O . TYR A 1 100 ? 3.118 -2.952 3.218 1.00 91.88 100 TYR A O 1
ATOM 817 N N . LEU A 1 101 ? 2.907 -2.451 5.394 1.00 88.19 101 LEU A N 1
ATOM 818 C CA . LEU A 1 101 ? 4.073 -3.233 5.801 1.00 88.19 101 LEU A CA 1
ATOM 819 C C . LEU A 1 101 ? 3.858 -4.725 5.551 1.00 88.19 101 LEU A C 1
ATOM 821 O O . LEU A 1 101 ? 4.760 -5.384 5.044 1.00 88.19 101 LEU A O 1
ATOM 825 N N . ALA A 1 102 ? 2.673 -5.252 5.865 1.00 87.19 102 ALA A N 1
ATOM 826 C CA . ALA A 1 102 ? 2.372 -6.663 5.663 1.00 87.19 102 ALA A CA 1
ATOM 827 C C . ALA A 1 102 ? 2.391 -7.051 4.176 1.00 87.19 102 ALA A C 1
ATOM 829 O O . ALA A 1 102 ? 3.021 -8.038 3.802 1.00 87.19 102 ALA A O 1
ATOM 830 N N . THR A 1 103 ? 1.749 -6.264 3.313 1.00 88.44 103 THR A N 1
ATOM 831 C CA . THR A 1 103 ? 1.694 -6.532 1.867 1.00 88.44 103 THR A CA 1
ATOM 832 C C . THR A 1 103 ? 3.030 -6.277 1.179 1.00 88.44 103 THR A C 1
ATOM 834 O O . THR A 1 103 ? 3.401 -7.013 0.268 1.00 88.44 103 THR A O 1
ATOM 837 N N . SER A 1 104 ? 3.792 -5.279 1.632 1.00 88.00 104 SER A N 1
ATOM 838 C CA . SER A 1 104 ? 5.143 -5.027 1.117 1.00 88.00 104 SER A CA 1
ATOM 839 C C . SER A 1 104 ? 6.101 -6.147 1.503 1.00 88.00 104 SER A C 1
ATOM 841 O O . SER A 1 104 ? 6.897 -6.562 0.671 1.00 88.00 104 SER A O 1
ATOM 843 N N . LEU A 1 105 ? 6.000 -6.677 2.729 1.00 88.12 105 LEU A N 1
ATOM 844 C CA . LEU A 1 105 ? 6.768 -7.846 3.164 1.00 88.12 105 LEU A CA 1
ATOM 845 C C . LEU A 1 105 ? 6.439 -9.076 2.307 1.00 88.12 105 LEU A C 1
ATOM 847 O O . LEU A 1 105 ? 7.336 -9.829 1.944 1.00 88.12 105 LEU A O 1
ATOM 851 N N . LEU A 1 106 ? 5.160 -9.253 1.966 1.00 87.75 106 LEU A N 1
ATOM 852 C CA . LEU A 1 106 ? 4.691 -10.340 1.108 1.00 87.75 106 LEU A CA 1
ATOM 853 C C . LEU A 1 106 ? 5.315 -10.271 -0.287 1.00 87.75 106 LEU A C 1
ATOM 855 O O . LEU A 1 106 ? 5.803 -11.274 -0.796 1.00 87.75 106 LEU A O 1
ATOM 859 N N . LEU A 1 107 ? 5.325 -9.083 -0.892 1.00 88.12 107 LEU A N 1
ATOM 860 C CA . LEU A 1 107 ? 5.847 -8.863 -2.244 1.00 88.12 107 LEU A CA 1
ATOM 861 C C . LEU A 1 107 ? 7.364 -8.630 -2.287 1.00 88.12 107 LEU A C 1
ATOM 863 O O . LEU A 1 107 ? 7.929 -8.493 -3.367 1.00 88.12 107 LEU A O 1
ATOM 867 N N . LEU A 1 108 ? 8.042 -8.607 -1.142 1.00 87.62 108 LEU A N 1
ATOM 868 C CA . LEU A 1 108 ? 9.482 -8.365 -1.043 1.00 87.62 108 LEU A CA 1
ATOM 869 C C . LEU A 1 108 ? 10.316 -9.391 -1.843 1.00 87.62 108 LEU A C 1
ATOM 871 O O . LEU A 1 108 ? 11.188 -8.977 -2.607 1.00 87.62 108 LEU A O 1
ATOM 875 N N . PRO A 1 109 ? 10.045 -10.711 -1.769 1.00 84.88 109 PRO A N 1
ATOM 876 C CA . PRO A 1 109 ? 10.772 -11.695 -2.573 1.00 84.88 109 PRO A CA 1
ATOM 877 C C . PRO A 1 109 ? 10.612 -11.455 -4.080 1.00 84.88 109 PRO A C 1
ATOM 879 O O . PRO A 1 109 ? 11.563 -11.618 -4.841 1.00 84.88 109 PRO A O 1
ATOM 882 N N . LEU A 1 110 ? 9.420 -11.020 -4.501 1.00 85.88 110 LEU A N 1
ATOM 883 C CA . LEU A 1 110 ? 9.105 -10.700 -5.889 1.00 85.88 110 LEU A CA 1
ATOM 884 C C . LEU A 1 110 ? 9.912 -9.493 -6.375 1.00 85.88 110 LEU A C 1
ATOM 886 O O . LEU A 1 110 ? 10.555 -9.563 -7.421 1.00 85.88 110 LEU A O 1
ATOM 890 N N . THR A 1 111 ? 9.907 -8.399 -5.607 1.00 84.12 111 THR A N 1
ATOM 891 C CA . THR A 1 111 ? 10.603 -7.163 -5.985 1.00 84.12 111 THR A CA 1
ATOM 892 C C . THR A 1 111 ? 12.116 -7.371 -6.039 1.00 84.12 111 THR A C 1
ATOM 894 O O . THR A 1 111 ? 12.744 -6.923 -7.000 1.00 84.12 111 THR A O 1
ATOM 897 N N . ILE A 1 112 ? 12.695 -8.130 -5.098 1.00 84.69 112 ILE A N 1
ATOM 898 C CA . ILE A 1 112 ? 14.114 -8.528 -5.149 1.00 84.69 112 ILE A CA 1
ATOM 899 C C . ILE A 1 112 ? 14.400 -9.330 -6.418 1.00 84.69 112 ILE A C 1
ATOM 901 O O . ILE A 1 112 ? 15.312 -8.981 -7.163 1.00 84.69 112 ILE A O 1
ATOM 905 N N . TRP A 1 113 ? 13.620 -10.381 -6.684 1.00 82.06 113 TRP A N 1
ATOM 906 C CA . TRP A 1 113 ? 13.835 -11.238 -7.851 1.00 82.06 113 TRP A CA 1
ATOM 907 C C . TRP A 1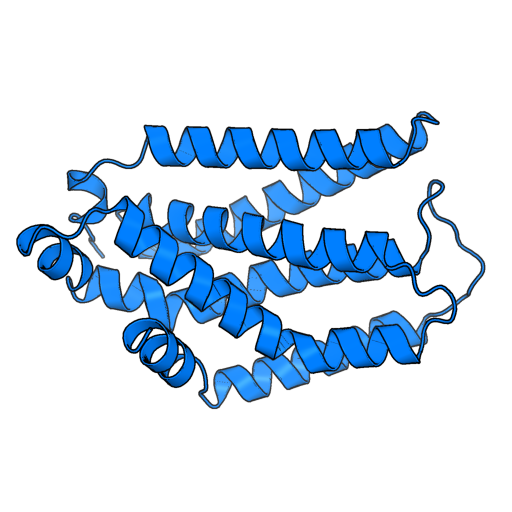 113 ? 13.804 -10.439 -9.159 1.00 82.06 113 TRP A C 1
ATOM 909 O O . TRP A 1 113 ? 14.643 -10.628 -10.039 1.00 82.06 113 TRP A O 1
ATOM 919 N N . THR A 1 114 ? 12.878 -9.488 -9.263 1.00 79.50 114 THR A N 1
ATOM 920 C CA . THR A 1 114 ? 12.744 -8.644 -10.457 1.00 79.50 114 THR A CA 1
ATOM 921 C C . THR A 1 114 ? 13.891 -7.659 -10.616 1.00 79.50 114 THR A C 1
ATOM 923 O O . THR A 1 114 ? 14.334 -7.440 -11.739 1.00 79.50 114 THR A O 1
ATOM 926 N N . GLY A 1 115 ? 14.412 -7.122 -9.509 1.00 78.12 115 GLY A N 1
ATOM 927 C CA . GLY A 1 115 ? 15.585 -6.252 -9.524 1.00 78.12 115 GLY A CA 1
ATOM 928 C C . GLY A 1 115 ? 16.876 -6.992 -9.874 1.00 78.12 115 GLY A C 1
ATOM 929 O O . GLY A 1 115 ? 17.751 -6.403 -10.489 1.00 78.12 115 GLY A O 1
ATOM 930 N N . LEU A 1 116 ? 16.990 -8.279 -9.525 1.00 80.00 116 LEU A N 1
ATOM 931 C CA . LEU A 1 116 ? 18.148 -9.103 -9.892 1.00 80.00 116 LEU A CA 1
ATOM 932 C C . LEU A 1 116 ? 18.131 -9.535 -11.362 1.00 80.00 116 LEU A C 1
ATOM 934 O O . LEU A 1 116 ? 19.191 -9.698 -11.958 1.00 80.00 116 LEU A O 1
ATOM 938 N N . LYS A 1 117 ? 16.945 -9.773 -11.936 1.00 77.62 117 LYS A N 1
ATOM 939 C CA . LYS A 1 117 ? 16.818 -10.299 -13.303 1.00 77.62 117 LYS A CA 1
ATOM 940 C C . LYS A 1 117 ? 16.815 -9.209 -14.380 1.00 77.62 117 LYS A C 1
ATOM 942 O O . LYS A 1 117 ? 17.207 -9.482 -15.509 1.00 77.62 117 LYS A O 1
ATOM 947 N N . LEU A 1 118 ? 16.321 -8.012 -14.070 1.00 74.81 118 LEU A N 1
ATOM 948 C CA . LEU A 1 118 ? 16.214 -6.919 -15.038 1.00 74.81 118 LEU A CA 1
ATOM 949 C C . LEU A 1 118 ? 17.448 -6.014 -14.945 1.00 74.81 118 LEU A C 1
ATOM 951 O O . LEU A 1 118 ? 17.691 -5.411 -13.904 1.00 74.81 118 LEU A O 1
ATOM 955 N N . ASN A 1 119 ? 18.199 -5.896 -16.044 1.00 61.69 119 ASN A N 1
ATOM 956 C CA . ASN A 1 119 ? 19.412 -5.070 -16.112 1.00 61.69 119 ASN A CA 1
ATOM 957 C C . ASN A 1 119 ? 19.119 -3.555 -16.029 1.00 61.69 119 ASN A C 1
ATOM 959 O O . ASN A 1 119 ? 19.968 -2.792 -15.575 1.00 61.69 119 ASN A O 1
ATOM 963 N N . ASP A 1 120 ? 17.901 -3.120 -16.378 1.00 67.81 120 ASP A N 1
ATOM 964 C CA . ASP A 1 120 ? 17.468 -1.712 -16.357 1.00 67.81 120 ASP A CA 1
ATOM 965 C C . ASP A 1 120 ? 16.878 -1.283 -15.005 1.00 67.81 120 ASP A C 1
ATOM 967 O O . ASP A 1 120 ? 15.755 -0.772 -14.903 1.00 67.81 120 ASP A O 1
ATOM 971 N N . PHE A 1 121 ? 17.627 -1.500 -13.926 1.00 68.06 121 PHE A N 1
ATOM 972 C CA . PHE A 1 121 ? 17.182 -1.105 -12.596 1.00 68.06 121 PHE A CA 1
ATOM 973 C C . PHE A 1 121 ? 17.136 0.423 -12.453 1.00 68.06 121 PHE A C 1
ATOM 975 O O . PHE A 1 121 ? 18.160 1.104 -12.395 1.00 68.06 121 PHE A O 1
ATOM 982 N N . GLN A 1 122 ? 15.926 0.973 -12.322 1.00 75.94 122 GLN A N 1
ATOM 983 C CA . GLN A 1 122 ? 15.717 2.397 -12.069 1.00 75.94 122 GLN A CA 1
ATOM 984 C C . GLN A 1 122 ? 15.188 2.643 -10.653 1.00 75.94 122 GLN A C 1
ATOM 986 O O . GLN A 1 122 ? 14.055 2.282 -10.319 1.00 75.94 122 GLN A O 1
ATOM 991 N N . LEU A 1 123 ? 15.977 3.353 -9.837 1.00 78.88 123 LEU A N 1
ATOM 992 C CA . LEU A 1 123 ? 15.598 3.752 -8.472 1.00 78.88 123 LEU A CA 1
ATOM 993 C C . LEU A 1 123 ? 14.284 4.543 -8.426 1.00 78.88 123 LEU A C 1
ATOM 995 O O . LEU A 1 123 ? 13.481 4.350 -7.517 1.00 78.88 123 LEU A O 1
ATOM 999 N N . VAL A 1 124 ? 14.037 5.401 -9.421 1.00 81.25 124 VAL A N 1
ATOM 1000 C CA . VAL A 1 124 ? 12.816 6.220 -9.499 1.00 81.25 124 VAL A CA 1
ATOM 1001 C C . VAL A 1 124 ? 11.566 5.346 -9.622 1.00 81.25 124 VAL A C 1
ATOM 1003 O O . VAL A 1 124 ? 10.578 5.603 -8.938 1.00 81.25 124 VAL A O 1
ATOM 1006 N N . GLY A 1 125 ? 11.613 4.289 -10.438 1.00 81.56 125 GLY A N 1
ATOM 1007 C CA . GLY A 1 125 ? 10.493 3.358 -10.598 1.00 81.56 125 GLY A CA 1
ATOM 1008 C C . GLY A 1 125 ? 10.200 2.577 -9.317 1.00 81.56 125 GLY A C 1
ATOM 1009 O O . GLY A 1 125 ? 9.042 2.425 -8.933 1.00 81.56 125 GLY A O 1
ATOM 1010 N N . LEU A 1 126 ? 11.246 2.143 -8.608 1.00 85.31 126 LEU A N 1
ATOM 1011 C CA . LEU A 1 126 ? 11.096 1.428 -7.339 1.00 85.31 126 LEU A CA 1
ATOM 1012 C C . LEU A 1 126 ? 10.531 2.334 -6.235 1.00 85.31 126 LEU A C 1
ATOM 1014 O O . LEU A 1 126 ? 9.650 1.914 -5.484 1.00 85.31 126 LEU A O 1
ATOM 1018 N N . LEU A 1 127 ? 10.992 3.585 -6.148 1.00 86.25 127 LEU A N 1
ATOM 1019 C CA . LEU A 1 127 ? 10.429 4.562 -5.215 1.00 86.25 127 LEU A CA 1
ATOM 1020 C C . LEU A 1 127 ? 8.962 4.871 -5.537 1.00 86.25 127 LEU A C 1
ATOM 1022 O O . LEU A 1 127 ? 8.143 4.891 -4.619 1.00 86.25 127 LEU A O 1
ATOM 1026 N N . ASP A 1 128 ? 8.613 5.053 -6.815 1.00 87.62 128 ASP A N 1
ATOM 1027 C CA . ASP A 1 128 ? 7.221 5.257 -7.234 1.00 87.62 128 ASP A CA 1
ATOM 1028 C C . ASP A 1 128 ? 6.329 4.070 -6.843 1.00 87.62 128 ASP A C 1
ATOM 1030 O O . ASP A 1 128 ? 5.230 4.272 -6.329 1.00 87.62 128 ASP A O 1
ATOM 1034 N N . TYR A 1 129 ? 6.821 2.838 -7.001 1.00 90.31 129 TYR A N 1
ATOM 1035 C CA . TYR A 1 129 ? 6.111 1.636 -6.566 1.00 90.31 129 TYR A CA 1
ATOM 1036 C C . TYR A 1 129 ? 5.781 1.669 -5.067 1.00 90.31 129 TYR A C 1
ATOM 1038 O O . TYR A 1 129 ? 4.611 1.555 -4.697 1.00 90.31 129 TYR A O 1
ATOM 1046 N N . TYR A 1 130 ? 6.778 1.864 -4.196 1.00 90.38 130 TYR A N 1
ATOM 1047 C CA . TYR A 1 130 ? 6.556 1.838 -2.744 1.00 90.38 130 TYR A CA 1
ATOM 1048 C C . TYR A 1 130 ? 5.705 3.019 -2.257 1.00 90.38 130 TYR A C 1
ATOM 1050 O O . TYR A 1 130 ? 4.829 2.841 -1.405 1.00 90.38 130 TYR A O 1
ATOM 1058 N N . LEU A 1 131 ? 5.903 4.213 -2.823 1.00 90.75 131 LEU A N 1
ATOM 1059 C CA . LEU A 1 131 ? 5.086 5.384 -2.496 1.00 90.75 131 LEU A CA 1
ATOM 1060 C C . LEU A 1 131 ? 3.629 5.177 -2.908 1.00 90.75 131 LEU A C 1
ATOM 1062 O O . LEU A 1 131 ? 2.716 5.411 -2.111 1.00 90.75 131 LEU A O 1
ATOM 1066 N N . PHE A 1 132 ? 3.391 4.691 -4.123 1.00 90.44 132 PHE A N 1
ATOM 1067 C CA . PHE A 1 132 ? 2.034 4.469 -4.599 1.00 90.44 132 PHE A CA 1
ATOM 1068 C C . PHE A 1 132 ? 1.352 3.290 -3.890 1.00 90.44 132 PHE A C 1
ATOM 1070 O O . PHE A 1 132 ? 0.158 3.359 -3.595 1.00 90.44 132 PHE A O 1
ATOM 1077 N N . ALA A 1 133 ? 2.096 2.242 -3.530 1.00 91.62 133 ALA A N 1
ATOM 1078 C CA . ALA A 1 133 ? 1.607 1.153 -2.687 1.00 91.62 133 ALA A CA 1
ATOM 1079 C C . ALA A 1 133 ? 1.135 1.663 -1.311 1.00 91.62 133 ALA A C 1
ATOM 1081 O O . ALA A 1 133 ? 0.080 1.257 -0.812 1.00 91.62 133 ALA A O 1
ATOM 1082 N N . PHE A 1 134 ? 1.858 2.616 -0.716 1.00 92.06 134 PHE A N 1
ATOM 1083 C CA . PHE A 1 134 ? 1.429 3.271 0.519 1.00 92.06 134 PHE A CA 1
ATOM 1084 C C . PHE A 1 134 ? 0.150 4.103 0.331 1.00 92.06 134 PHE A C 1
ATOM 1086 O O . PHE A 1 134 ? -0.770 4.027 1.145 1.00 92.06 134 PHE A O 1
ATOM 1093 N N . VAL A 1 135 ? 0.033 4.848 -0.771 1.00 91.31 135 VAL A N 1
ATOM 1094 C CA . VAL A 1 135 ? -1.207 5.569 -1.112 1.00 91.31 135 VAL A CA 1
ATOM 1095 C C . VAL A 1 135 ? -2.383 4.596 -1.275 1.00 91.31 135 VAL A C 1
ATOM 1097 O O . VAL A 1 135 ? -3.463 4.832 -0.727 1.00 91.31 135 VAL A O 1
ATOM 1100 N N . CYS A 1 136 ? -2.170 3.462 -1.947 1.00 89.12 136 CYS A N 1
ATOM 1101 C CA . CYS A 1 136 ? -3.184 2.420 -2.108 1.00 89.12 136 CYS A CA 1
ATOM 1102 C C . CYS A 1 136 ? -3.640 1.846 -0.763 1.00 89.12 136 CYS A C 1
ATOM 1104 O O . CYS A 1 136 ? -4.838 1.645 -0.568 1.00 89.12 136 CYS A O 1
ATOM 1106 N N . SER A 1 137 ? -2.729 1.628 0.192 1.00 91.00 137 SER A N 1
ATOM 1107 C CA . SER A 1 137 ? -3.106 1.119 1.518 1.00 91.00 137 SER A CA 1
ATOM 1108 C C . SER A 1 137 ? -4.020 2.093 2.272 1.00 91.00 137 SER A C 1
ATOM 1110 O O . SER A 1 137 ? -4.972 1.668 2.934 1.00 91.00 137 SER A O 1
ATOM 1112 N N . ILE A 1 138 ? -3.788 3.403 2.126 1.00 90.38 138 ILE A N 1
ATOM 1113 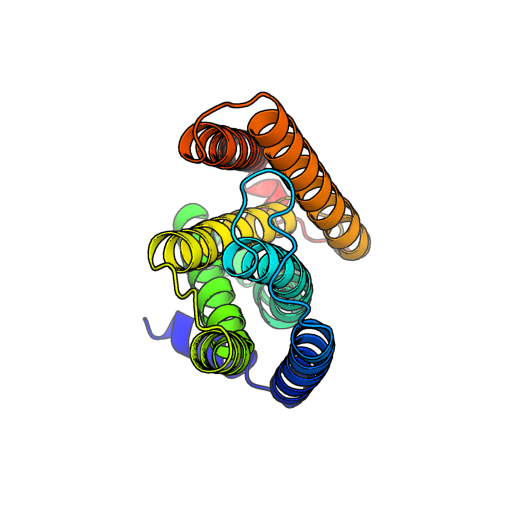C CA . ILE A 1 138 ? -4.655 4.446 2.685 1.00 90.38 138 ILE A CA 1
ATOM 1114 C C . ILE A 1 138 ? -6.037 4.397 2.035 1.00 90.38 138 ILE A C 1
ATOM 1116 O O . ILE A 1 138 ? -7.036 4.408 2.759 1.00 90.38 138 ILE A O 1
ATOM 1120 N N . ILE A 1 139 ? -6.102 4.317 0.704 1.00 89.44 139 ILE A N 1
ATOM 1121 C CA . ILE A 1 139 ? -7.370 4.256 -0.036 1.00 89.44 139 ILE A CA 1
ATOM 1122 C C . ILE A 1 139 ? -8.170 3.017 0.371 1.00 89.44 139 ILE A C 1
ATOM 1124 O O . ILE A 1 139 ? -9.344 3.143 0.722 1.00 89.44 139 ILE A O 1
ATOM 1128 N N . ILE A 1 140 ? -7.532 1.843 0.391 1.00 88.94 140 ILE A N 1
ATOM 1129 C CA . ILE A 1 140 ? -8.163 0.580 0.789 1.00 88.94 140 ILE A CA 1
ATOM 1130 C C . ILE A 1 140 ? -8.740 0.719 2.194 1.00 88.94 140 ILE A C 1
ATOM 1132 O O . ILE A 1 140 ? -9.941 0.552 2.389 1.00 88.94 140 ILE A O 1
ATOM 1136 N N . ASN A 1 141 ? -7.932 1.124 3.168 1.00 88.44 141 ASN A N 1
ATOM 1137 C CA . ASN A 1 141 ? -8.398 1.243 4.543 1.00 88.44 141 ASN A CA 1
ATOM 1138 C C . ASN A 1 141 ? -9.564 2.241 4.685 1.00 88.44 141 ASN A C 1
ATOM 1140 O O . ASN A 1 141 ? -10.570 1.959 5.339 1.00 88.44 141 ASN A O 1
ATOM 1144 N N . ARG A 1 142 ? -9.476 3.396 4.017 1.00 85.00 142 ARG A N 1
ATOM 1145 C CA . ARG A 1 142 ? -10.551 4.397 4.024 1.00 85.00 142 ARG A CA 1
ATOM 1146 C C . ARG A 1 142 ? -11.830 3.892 3.367 1.00 85.00 142 ARG A C 1
ATOM 1148 O O . ARG A 1 142 ? -12.908 4.161 3.893 1.00 85.00 142 ARG A O 1
ATOM 1155 N N . SER A 1 143 ? -11.722 3.131 2.284 1.00 84.44 143 SER A N 1
ATOM 1156 C CA . SER A 1 143 ? -12.880 2.529 1.621 1.00 84.44 143 SER A CA 1
ATOM 1157 C C . SER A 1 143 ? -13.599 1.515 2.521 1.00 84.44 143 SER A C 1
ATOM 1159 O O . SER A 1 143 ? -14.823 1.540 2.602 1.00 84.44 143 SER A O 1
ATOM 1161 N N . ILE A 1 144 ? -12.867 0.709 3.297 1.00 83.19 144 ILE A N 1
ATOM 1162 C CA . ILE A 1 144 ? -13.468 -0.255 4.236 1.00 83.19 144 ILE A CA 1
ATOM 1163 C C . ILE A 1 144 ? -14.130 0.470 5.413 1.00 83.19 144 ILE A C 1
ATOM 1165 O O . ILE A 1 144 ? -15.229 0.111 5.838 1.00 83.19 144 ILE A O 1
ATOM 1169 N N . MET A 1 145 ? -13.503 1.534 5.926 1.00 81.50 145 MET A N 1
ATOM 1170 C CA . MET A 1 145 ? -14.118 2.360 6.970 1.00 81.50 145 MET A CA 1
ATOM 1171 C C . MET A 1 145 ? -15.428 3.006 6.509 1.00 81.50 145 MET A C 1
ATOM 1173 O O . MET A 1 145 ? -16.345 3.117 7.320 1.00 81.50 145 MET A O 1
ATOM 1177 N N . PHE A 1 146 ? -15.525 3.388 5.233 1.00 81.06 146 PHE A N 1
ATOM 1178 C CA . PHE A 1 146 ? -16.717 3.999 4.644 1.00 81.06 146 PHE A CA 1
ATOM 1179 C C . PHE A 1 146 ? -17.908 3.035 4.516 1.00 81.06 146 PHE A C 1
ATOM 1181 O O . PHE A 1 146 ? -19.057 3.473 4.594 1.00 81.06 146 PHE A O 1
ATOM 1188 N N . ILE A 1 147 ? -17.663 1.736 4.334 1.00 76.19 147 ILE A N 1
ATOM 1189 C CA . ILE A 1 147 ? -18.735 0.756 4.140 1.00 76.19 147 ILE A CA 1
ATOM 1190 C C . ILE A 1 147 ? -19.410 0.392 5.458 1.00 76.19 147 ILE A C 1
ATOM 1192 O O . ILE A 1 147 ? -18.751 -0.035 6.399 1.00 76.19 147 ILE A O 1
ATOM 1196 N N . VAL A 1 148 ? -20.735 0.500 5.488 1.00 70.00 148 VAL A N 1
ATOM 1197 C CA . VAL A 1 148 ? -21.586 0.092 6.618 1.00 70.00 148 VAL A CA 1
ATOM 1198 C C . VAL A 1 148 ? -21.937 -1.402 6.542 1.00 70.00 148 VAL A C 1
ATOM 1200 O O . VAL A 1 148 ? -21.857 -2.110 7.539 1.00 70.00 148 VAL A O 1
ATOM 1203 N N . ASP A 1 149 ? -22.273 -1.885 5.344 1.00 74.75 149 ASP A N 1
ATOM 1204 C CA . ASP A 1 149 ? -22.683 -3.268 5.064 1.00 74.75 149 ASP A CA 1
ATOM 1205 C C . ASP A 1 149 ? -21.486 -4.105 4.587 1.00 74.75 149 ASP A C 1
ATOM 1207 O O . ASP A 1 149 ? -20.987 -3.930 3.467 1.00 74.75 149 ASP A O 1
ATOM 1211 N N . MET A 1 150 ? -21.021 -5.025 5.433 1.00 75.00 150 MET A N 1
ATOM 1212 C CA . MET A 1 150 ? -19.819 -5.818 5.153 1.00 75.00 150 MET A CA 1
ATOM 1213 C C . MET A 1 150 ? -19.991 -6.801 3.985 1.00 75.00 150 MET A C 1
ATOM 1215 O O . MET A 1 150 ? -18.985 -7.188 3.381 1.00 75.00 150 MET A O 1
ATOM 1219 N N . ASN A 1 151 ? -21.220 -7.141 3.581 1.00 74.31 151 ASN A N 1
ATOM 1220 C CA . ASN A 1 151 ? -21.458 -7.980 2.403 1.00 74.31 151 ASN A CA 1
ATOM 1221 C C . ASN A 1 151 ? -21.106 -7.256 1.093 1.00 74.31 151 ASN A C 1
ATOM 1223 O O . ASN A 1 151 ? -20.716 -7.893 0.107 1.00 74.31 151 ASN A O 1
ATOM 1227 N N . ARG A 1 152 ? -21.119 -5.915 1.089 1.00 75.69 152 ARG A N 1
ATOM 1228 C CA . ARG A 1 152 ? -20.696 -5.091 -0.061 1.00 75.69 152 ARG A CA 1
ATOM 1229 C C . ARG A 1 152 ? -19.181 -4.977 -0.218 1.00 75.69 152 ARG A C 1
ATOM 1231 O O . ARG A 1 152 ? -18.720 -4.348 -1.171 1.00 75.69 152 ARG A O 1
ATOM 1238 N N . PHE A 1 153 ? -18.391 -5.615 0.649 1.00 78.38 153 PHE A N 1
ATOM 1239 C CA . PHE A 1 153 ? -16.928 -5.589 0.577 1.00 78.38 153 PHE A CA 1
ATOM 1240 C C . PHE A 1 153 ? -16.387 -6.076 -0.776 1.00 78.38 153 PHE A C 1
ATOM 1242 O O . PHE A 1 153 ? -15.446 -5.491 -1.311 1.00 78.38 153 PHE A O 1
ATOM 1249 N N . LYS A 1 154 ? -17.020 -7.089 -1.388 1.00 78.06 154 LYS A N 1
ATOM 1250 C CA . LYS A 1 154 ? -16.639 -7.568 -2.732 1.00 78.06 154 LYS A CA 1
ATOM 1251 C C . LYS A 1 154 ? -16.696 -6.453 -3.787 1.00 78.06 154 LYS A C 1
ATOM 1253 O O . LYS A 1 154 ? -15.884 -6.441 -4.708 1.00 78.06 154 LYS A O 1
ATOM 1258 N N . GLY A 1 155 ? -17.598 -5.483 -3.615 1.00 79.56 155 GLY A N 1
ATOM 1259 C CA . GLY A 1 155 ? -17.699 -4.302 -4.469 1.00 79.56 155 GLY A CA 1
ATOM 1260 C C . GLY A 1 155 ? -16.497 -3.358 -4.359 1.00 79.56 155 GLY A C 1
ATOM 1261 O O . GLY A 1 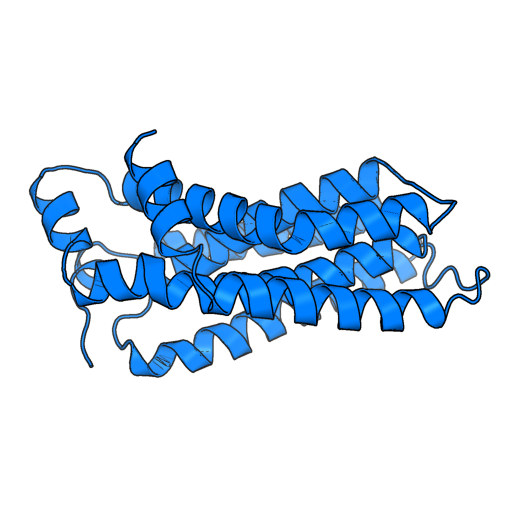155 ? -16.145 -2.735 -5.358 1.00 79.56 155 GLY A O 1
ATOM 1262 N N . ILE A 1 156 ? -15.813 -3.296 -3.203 1.00 83.25 156 ILE A N 1
ATOM 1263 C CA . ILE A 1 156 ? -14.581 -2.497 -3.051 1.00 83.25 156 ILE A CA 1
ATOM 1264 C C . ILE A 1 156 ? -13.508 -3.024 -3.989 1.00 83.25 156 ILE A C 1
ATOM 1266 O O . ILE A 1 156 ? -12.865 -2.236 -4.674 1.00 83.25 156 ILE A O 1
ATOM 1270 N N . ILE A 1 157 ? -13.325 -4.346 -4.027 1.00 83.94 157 ILE A N 1
ATOM 1271 C CA . ILE A 1 157 ? -12.289 -4.974 -4.850 1.00 83.94 157 ILE A CA 1
ATOM 1272 C C . ILE A 1 157 ? -12.484 -4.580 -6.313 1.00 83.94 157 ILE A C 1
ATOM 1274 O O . ILE A 1 157 ? -11.550 -4.097 -6.950 1.00 83.94 157 ILE A O 1
ATOM 1278 N N . ILE A 1 158 ? -13.710 -4.707 -6.819 1.00 84.38 158 ILE A N 1
ATOM 1279 C CA . ILE A 1 158 ? -14.051 -4.367 -8.205 1.00 84.38 158 ILE A CA 1
ATOM 1280 C C . ILE A 1 158 ? -13.838 -2.872 -8.472 1.00 84.38 158 ILE A C 1
ATOM 1282 O O . ILE A 1 158 ? -13.188 -2.497 -9.443 1.00 84.38 158 ILE A O 1
ATOM 1286 N N . TRP A 1 159 ? -14.345 -1.999 -7.602 1.00 86.81 159 TRP A N 1
ATOM 1287 C CA . TRP A 1 159 ? -14.241 -0.555 -7.806 1.00 86.81 159 TRP A CA 1
ATOM 1288 C C . TRP A 1 159 ? -12.796 -0.046 -7.740 1.00 86.81 159 TRP A C 1
ATOM 1290 O O . TRP A 1 159 ? -12.390 0.784 -8.551 1.00 86.81 159 TRP A O 1
ATOM 1300 N N . LEU A 1 160 ? -12.003 -0.552 -6.796 1.00 87.00 160 LEU A N 1
ATOM 1301 C CA . LEU A 1 160 ? -10.638 -0.088 -6.556 1.00 87.00 160 LEU A CA 1
ATOM 1302 C C . LEU A 1 160 ? -9.668 -0.614 -7.623 1.00 87.00 160 LEU A C 1
ATOM 1304 O O . LEU A 1 160 ? -8.785 0.122 -8.063 1.00 87.00 160 LEU A O 1
ATOM 1308 N N . THR A 1 161 ? -9.876 -1.846 -8.099 1.00 87.00 161 THR A N 1
ATOM 1309 C CA . THR A 1 161 ? -9.154 -2.376 -9.269 1.00 87.00 161 THR A CA 1
ATOM 1310 C C . THR A 1 161 ? -9.502 -1.602 -10.539 1.00 87.00 161 THR A C 1
ATOM 1312 O O . THR A 1 161 ? -8.593 -1.220 -11.275 1.00 87.00 161 THR A O 1
ATOM 1315 N N . PHE A 1 162 ? -10.781 -1.279 -10.761 1.00 88.06 162 PHE A N 1
ATOM 1316 C CA . PHE A 1 162 ? -11.201 -0.441 -11.886 1.00 88.06 162 PHE A CA 1
ATOM 1317 C C . PHE A 1 162 ? -10.596 0.968 -11.816 1.00 88.06 162 PHE A C 1
ATOM 1319 O O . PHE A 1 162 ? -10.061 1.456 -12.810 1.00 88.06 162 PHE A O 1
ATOM 1326 N N . PHE A 1 163 ? -10.613 1.606 -10.640 1.00 89.81 163 PHE A N 1
ATOM 1327 C CA . PHE A 1 163 ? -9.979 2.910 -10.431 1.00 89.81 163 PHE A CA 1
ATOM 1328 C C . PHE A 1 163 ? -8.481 2.875 -10.758 1.00 89.81 163 PHE A C 1
ATOM 1330 O O . PHE A 1 163 ? -7.974 3.776 -11.427 1.00 89.81 163 PHE A O 1
ATOM 1337 N N . TYR A 1 164 ? -7.776 1.828 -10.322 1.00 90.62 164 TYR A N 1
ATOM 1338 C CA . TYR A 1 164 ? -6.356 1.676 -10.621 1.00 90.62 164 TYR A CA 1
ATOM 1339 C C . TYR A 1 164 ? -6.093 1.506 -12.123 1.00 90.62 164 TYR A C 1
ATOM 1341 O O . TYR A 1 164 ? -5.239 2.205 -12.667 1.00 90.62 164 TYR A O 1
ATOM 1349 N N . LEU A 1 165 ? -6.854 0.642 -12.802 1.00 89.69 165 LEU A N 1
ATOM 1350 C CA . LEU A 1 165 ? -6.736 0.447 -14.251 1.00 89.69 165 LEU A CA 1
ATOM 1351 C C . LEU A 1 165 ? -7.019 1.739 -15.024 1.00 89.69 165 LEU A C 1
ATOM 1353 O O . LEU A 1 165 ? -6.262 2.086 -15.927 1.00 89.69 165 LEU A O 1
ATOM 1357 N N . LEU A 1 166 ? -8.055 2.488 -14.637 1.00 89.56 166 LEU A N 1
ATOM 1358 C CA . LEU A 1 166 ? -8.370 3.781 -15.244 1.00 89.56 166 LEU A CA 1
ATOM 1359 C C . LEU A 1 166 ? -7.228 4.789 -15.050 1.00 89.56 166 LEU A C 1
ATOM 1361 O O . LEU A 1 166 ? -6.840 5.471 -15.996 1.00 89.56 166 LEU A O 1
ATOM 1365 N N . SER A 1 167 ? -6.666 4.857 -13.841 1.00 88.12 167 SER A N 1
ATOM 1366 C CA . SER A 1 167 ? -5.526 5.725 -13.528 1.00 88.12 167 SER A CA 1
ATOM 1367 C C . SER A 1 167 ? -4.290 5.367 -14.362 1.00 88.12 167 SER A C 1
ATOM 1369 O O . SER A 1 167 ? -3.627 6.258 -14.889 1.00 88.12 167 SER A O 1
ATOM 1371 N N . LEU A 1 168 ? -4.025 4.070 -14.559 1.00 88.38 168 LEU A N 1
ATOM 1372 C CA . LEU A 1 168 ? -2.933 3.582 -15.406 1.00 88.38 168 LEU A CA 1
ATOM 1373 C C . LEU A 1 168 ? -3.159 3.950 -16.878 1.00 88.38 168 LEU A C 1
ATOM 1375 O O . LEU A 1 168 ? -2.243 4.456 -17.518 1.00 88.38 168 LEU A O 1
ATOM 1379 N N . ILE A 1 169 ? -4.369 3.757 -17.413 1.00 87.62 169 ILE A N 1
ATOM 1380 C CA . ILE A 1 169 ? -4.703 4.134 -18.799 1.00 87.62 169 ILE A CA 1
ATOM 1381 C C . ILE A 1 169 ? -4.500 5.638 -19.016 1.00 87.62 169 ILE A C 1
ATOM 1383 O O . ILE A 1 169 ? -3.898 6.034 -20.012 1.00 87.62 169 ILE A O 1
ATOM 1387 N N . LEU A 1 170 ? -4.961 6.474 -18.080 1.00 86.44 170 LEU A N 1
ATOM 1388 C CA . LEU A 1 170 ? -4.775 7.926 -18.150 1.00 86.44 170 LEU A CA 1
ATOM 1389 C C . LEU A 1 170 ? -3.296 8.317 -18.086 1.00 86.44 170 LEU A C 1
ATOM 1391 O O . LEU A 1 170 ? -2.861 9.178 -18.849 1.00 86.44 170 LEU A O 1
ATOM 1395 N N . GLU A 1 171 ? -2.516 7.674 -17.216 1.00 85.25 171 GLU A N 1
ATOM 1396 C CA . GLU A 1 171 ? -1.070 7.883 -17.148 1.00 85.25 171 GLU A CA 1
ATOM 1397 C C . GLU A 1 171 ? -0.399 7.534 -18.486 1.00 85.25 171 GLU A C 1
ATOM 1399 O O . GLU A 1 171 ? 0.321 8.364 -19.039 1.00 85.25 171 GLU A O 1
ATOM 1404 N N . MET A 1 172 ? -0.682 6.355 -19.048 1.00 82.88 172 MET A N 1
ATOM 1405 C CA . MET A 1 172 ? -0.109 5.923 -20.331 1.00 82.88 172 MET A CA 1
ATOM 1406 C C . MET A 1 172 ? -0.539 6.832 -21.489 1.00 82.88 172 MET A C 1
ATOM 1408 O O . MET A 1 172 ? 0.270 7.139 -22.364 1.00 82.88 172 MET A O 1
ATOM 1412 N N . PHE A 1 173 ? -1.779 7.327 -21.474 1.00 83.56 173 PHE A N 1
ATOM 1413 C CA . PHE A 1 173 ? -2.258 8.294 -22.459 1.00 83.56 173 PHE A CA 1
ATOM 1414 C C . PHE A 1 173 ? -1.470 9.610 -22.391 1.00 83.56 173 PHE A C 1
ATOM 1416 O O . PHE A 1 173 ? -1.006 10.100 -23.418 1.00 83.56 173 PHE A O 1
ATOM 1423 N N . VAL A 1 174 ? -1.234 10.153 -21.194 1.00 83.56 174 VAL A N 1
ATOM 1424 C CA . VAL A 1 174 ? -0.433 11.379 -21.019 1.00 83.56 174 VAL A CA 1
ATOM 1425 C C . VAL A 1 174 ? 1.015 11.186 -21.474 1.00 83.56 174 VAL A C 1
ATOM 1427 O O . VAL A 1 174 ? 1.591 12.086 -22.092 1.00 83.56 174 VAL A O 1
ATOM 1430 N N . LEU A 1 175 ? 1.592 10.011 -21.230 1.00 79.56 175 LEU A N 1
ATOM 1431 C CA . LEU A 1 175 ? 2.944 9.677 -21.686 1.00 79.56 175 LEU A CA 1
ATOM 1432 C C . LEU A 1 175 ? 3.019 9.563 -23.216 1.00 79.56 175 LEU A C 1
ATOM 1434 O O . LEU A 1 175 ? 3.980 10.041 -23.819 1.00 79.56 175 LEU A O 1
ATOM 1438 N N . SER A 1 176 ? 1.968 9.040 -23.858 1.00 74.81 176 SER A N 1
ATOM 1439 C CA . SER A 1 176 ? 1.873 8.962 -25.324 1.00 74.81 176 SER A CA 1
ATOM 1440 C C . SER A 1 176 ? 1.836 10.333 -26.016 1.00 74.81 176 SER A C 1
ATOM 1442 O O . SER A 1 176 ? 2.283 10.456 -27.153 1.00 74.81 176 SER A O 1
ATOM 1444 N N . LEU A 1 177 ? 1.387 11.386 -25.321 1.00 75.50 177 LEU A N 1
ATOM 1445 C CA . LEU A 1 177 ? 1.361 12.765 -25.831 1.00 75.50 177 LEU A CA 1
ATOM 1446 C C . LEU A 1 177 ? 2.750 13.438 -25.860 1.00 75.50 177 LEU A C 1
ATOM 1448 O O .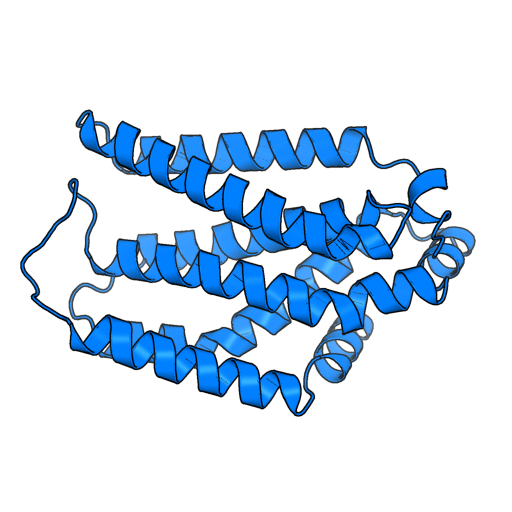 LEU A 1 177 ? 2.846 14.640 -26.101 1.00 75.50 177 LEU A O 1
ATOM 1452 N N . GLY A 1 178 ? 3.832 12.700 -25.585 1.00 62.59 178 GLY A N 1
ATOM 1453 C CA . GLY A 1 178 ? 5.201 13.228 -25.591 1.00 62.59 178 GLY A CA 1
ATOM 1454 C C . GLY A 1 178 ? 5.532 14.109 -24.383 1.00 62.59 178 GLY A C 1
ATOM 1455 O O . GLY A 1 178 ? 6.519 14.845 -24.396 1.00 62.59 178 GLY A O 1
ATOM 1456 N N . THR A 1 179 ? 4.711 14.059 -23.330 1.00 69.81 179 THR A N 1
ATOM 1457 C CA . THR A 1 179 ? 4.963 14.806 -22.093 1.00 69.81 179 THR A CA 1
ATOM 1458 C C . THR A 1 179 ? 6.034 14.123 -21.237 1.00 69.81 179 THR A C 1
ATOM 1460 O O . THR A 1 179 ? 6.300 12.927 -21.355 1.00 69.81 179 THR A O 1
ATOM 1463 N N . LYS A 1 180 ? 6.687 14.891 -20.355 1.00 76.56 180 LYS A N 1
ATOM 1464 C CA . LYS A 1 180 ? 7.709 14.352 -19.444 1.00 76.56 180 LYS A CA 1
ATOM 1465 C C . LYS A 1 180 ? 7.092 13.290 -18.528 1.00 76.56 180 LYS A C 1
ATOM 1467 O O . LYS A 1 180 ? 6.028 13.523 -17.962 1.00 76.56 180 LYS A O 1
ATOM 1472 N N . TYR A 1 181 ? 7.830 12.208 -18.268 1.00 72.06 181 TYR A N 1
ATOM 1473 C CA . TYR A 1 181 ? 7.439 11.110 -17.367 1.00 72.06 181 TYR A CA 1
ATOM 1474 C C . TYR A 1 181 ? 6.847 11.575 -16.017 1.00 72.06 181 TYR A C 1
ATOM 1476 O O . TYR A 1 181 ? 5.845 11.051 -15.536 1.00 72.06 181 TYR A O 1
ATOM 1484 N N . LEU A 1 182 ? 7.410 12.643 -15.444 1.00 75.06 182 LEU A N 1
ATOM 1485 C CA . LEU A 1 182 ? 6.950 13.254 -14.191 1.00 75.06 182 LEU A CA 1
ATOM 1486 C C . LEU A 1 182 ? 5.507 13.788 -14.237 1.00 75.06 182 LEU A C 1
ATOM 1488 O O . LEU A 1 182 ? 4.846 13.838 -13.202 1.00 75.06 182 LEU A O 1
ATOM 1492 N N . MET A 1 183 ? 5.016 14.197 -15.407 1.00 76.31 183 MET A N 1
ATOM 1493 C CA . MET A 1 183 ? 3.673 14.756 -15.575 1.00 76.31 183 MET A CA 1
ATOM 1494 C C . MET A 1 183 ? 2.595 13.663 -15.575 1.00 76.31 183 MET A C 1
ATOM 1496 O O . MET A 1 183 ? 1.526 13.856 -14.999 1.00 76.31 183 MET A O 1
ATOM 1500 N N . GLY A 1 184 ? 2.896 12.487 -16.138 1.00 78.44 184 GLY A N 1
ATOM 1501 C CA . GLY A 1 184 ? 2.034 11.307 -16.005 1.00 78.44 184 GLY A CA 1
ATOM 1502 C C . GLY A 1 184 ? 1.920 10.861 -14.543 1.00 78.44 184 GLY A C 1
ATOM 1503 O O . GLY A 1 184 ? 0.818 10.649 -14.029 1.00 78.44 184 GLY A O 1
ATOM 1504 N N . LEU A 1 185 ? 3.053 10.828 -13.833 1.00 80.12 185 LEU A N 1
ATOM 1505 C CA . LEU A 1 185 ? 3.086 10.508 -12.406 1.00 80.12 185 LEU A CA 1
ATOM 1506 C C . LEU A 1 185 ? 2.281 11.503 -11.562 1.00 80.12 185 LEU A C 1
ATOM 1508 O O . LEU A 1 185 ? 1.498 11.085 -10.707 1.00 80.12 185 LEU A O 1
ATOM 1512 N N . SER A 1 186 ? 2.443 12.809 -11.785 1.00 82.00 186 SER A N 1
ATOM 1513 C CA . SER A 1 186 ? 1.742 13.822 -10.989 1.00 82.00 186 SER A CA 1
ATOM 1514 C C . SER A 1 186 ? 0.222 13.725 -11.143 1.00 82.00 186 SER A C 1
ATOM 1516 O O . SER A 1 186 ? -0.489 13.827 -10.141 1.00 82.00 186 SER A O 1
ATOM 1518 N N . LEU A 1 187 ? -0.279 13.431 -12.348 1.00 85.31 187 LEU A N 1
ATOM 1519 C CA . LEU A 1 187 ? -1.703 13.192 -12.593 1.00 85.31 187 LEU A CA 1
ATOM 1520 C C . LEU A 1 187 ? -2.219 11.997 -11.783 1.00 85.31 187 LEU A C 1
ATOM 1522 O O . LEU A 1 187 ? -3.226 12.120 -11.080 1.00 85.31 187 LEU A O 1
ATOM 1526 N N . LYS A 1 188 ? -1.504 10.865 -11.823 1.00 87.19 188 LYS A N 1
ATOM 1527 C CA . LYS A 1 188 ? -1.836 9.662 -11.042 1.00 87.19 188 LYS A CA 1
ATOM 1528 C C . LYS A 1 188 ? -1.957 9.982 -9.546 1.00 87.19 188 LYS A C 1
ATOM 1530 O O . LYS A 1 188 ? -2.937 9.596 -8.900 1.00 87.19 188 LYS A O 1
ATOM 1535 N N . TYR A 1 189 ? -0.991 10.715 -8.988 1.00 88.25 189 TYR A N 1
ATOM 1536 C CA . TYR A 1 189 ? -1.020 11.103 -7.575 1.00 88.25 189 TYR A CA 1
ATOM 1537 C C . TYR A 1 189 ? -2.143 12.102 -7.262 1.00 88.25 189 TYR A C 1
ATOM 1539 O O . TYR A 1 189 ? -2.818 11.938 -6.245 1.00 88.25 189 TYR A O 1
ATOM 1547 N N . LEU A 1 190 ? -2.419 13.075 -8.134 1.00 88.25 190 LEU A N 1
ATOM 1548 C CA . LEU A 1 190 ? -3.532 14.017 -7.958 1.00 88.25 190 LEU A CA 1
ATOM 1549 C C . LEU A 1 190 ? -4.888 13.304 -7.923 1.00 88.25 190 LEU A C 1
ATOM 1551 O O . LEU A 1 190 ? -5.671 13.543 -7.003 1.00 88.25 190 LEU A O 1
ATOM 1555 N N . LEU A 1 191 ? -5.140 12.377 -8.854 1.00 89.50 191 LEU A N 1
ATOM 1556 C CA . LEU A 1 191 ? -6.358 11.557 -8.847 1.00 89.50 191 LEU A CA 1
ATOM 1557 C C . LEU A 1 191 ? -6.497 10.769 -7.539 1.00 89.50 191 LEU A C 1
ATOM 1559 O O . LEU A 1 191 ? -7.571 10.736 -6.936 1.00 89.50 191 LEU A O 1
ATOM 1563 N N . SER A 1 192 ? -5.401 10.168 -7.071 1.00 88.12 192 SER A N 1
ATOM 1564 C CA . SER A 1 192 ? -5.400 9.405 -5.821 1.00 88.12 192 SER A CA 1
ATOM 1565 C C . SER A 1 192 ? -5.674 10.281 -4.588 1.00 88.12 192 SER A C 1
ATOM 1567 O O . SER A 1 192 ? -6.443 9.886 -3.711 1.00 88.12 192 SER A O 1
ATOM 1569 N N . LEU A 1 193 ? -5.127 11.501 -4.540 1.00 88.56 193 LEU A N 1
ATOM 1570 C CA . LEU A 1 193 ? -5.351 12.455 -3.450 1.00 88.56 193 LEU A CA 1
ATOM 1571 C C . LEU A 1 193 ? -6.787 12.977 -3.427 1.00 88.56 193 LEU A C 1
ATOM 1573 O O . LEU A 1 193 ? -7.385 13.052 -2.352 1.00 88.56 193 LEU A O 1
ATOM 1577 N N . LEU A 1 194 ? -7.359 13.289 -4.593 1.00 88.12 194 LEU A N 1
ATOM 1578 C CA . LEU A 1 194 ? -8.763 13.688 -4.716 1.00 88.12 194 LEU A CA 1
ATOM 1579 C C . LEU A 1 194 ? -9.695 12.599 -4.179 1.00 88.12 194 LEU A C 1
ATOM 1581 O O . LEU A 1 194 ? -10.619 12.888 -3.417 1.00 88.12 194 LEU A O 1
ATOM 1585 N N . LEU A 1 195 ? -9.412 11.340 -4.512 1.00 87.44 195 LEU A N 1
ATOM 1586 C CA . LEU A 1 195 ? -10.178 10.200 -4.024 1.00 87.44 195 LEU A CA 1
ATOM 1587 C C . LEU A 1 195 ? -10.044 10.029 -2.504 1.00 87.44 195 LEU A C 1
ATOM 1589 O O . LEU A 1 195 ? -11.051 9.832 -1.821 1.00 87.44 195 LEU A O 1
ATOM 1593 N N . ILE A 1 196 ? -8.834 10.160 -1.948 1.00 86.38 196 ILE A N 1
ATOM 1594 C CA . ILE A 1 196 ? -8.620 10.136 -0.491 1.00 86.38 196 ILE A CA 1
ATOM 1595 C C . ILE A 1 196 ? -9.408 11.262 0.190 1.00 86.38 196 ILE A C 1
ATOM 1597 O O . ILE A 1 196 ? -10.090 11.010 1.185 1.00 86.38 196 ILE A O 1
ATOM 1601 N N . GLY A 1 197 ? -9.349 12.484 -0.345 1.00 81.62 197 GLY A N 1
ATOM 1602 C CA . GLY A 1 197 ? -10.097 13.633 0.168 1.00 81.62 197 GLY A CA 1
ATOM 1603 C C . GLY A 1 197 ? -11.607 13.389 0.162 1.00 81.62 197 GLY A C 1
ATOM 1604 O O . GLY A 1 197 ? -12.270 13.587 1.184 1.00 81.62 197 GLY A O 1
ATOM 1605 N N . ALA A 1 198 ? -12.137 12.864 -0.946 1.00 82.69 198 ALA A N 1
ATOM 1606 C CA . ALA A 1 198 ? -13.546 12.505 -1.074 1.00 82.69 198 ALA A CA 1
ATOM 1607 C C . ALA A 1 198 ? -13.963 11.439 -0.046 1.00 82.69 198 ALA A C 1
ATOM 1609 O O . ALA A 1 198 ? -14.989 11.603 0.618 1.00 82.69 198 ALA A O 1
ATOM 1610 N N . LEU A 1 199 ? -13.156 10.391 0.153 1.00 82.69 199 LEU A N 1
ATOM 1611 C CA . LEU A 1 199 ? -13.429 9.366 1.164 1.00 82.69 199 LEU A CA 1
ATOM 1612 C C . LEU A 1 199 ? -13.418 9.947 2.581 1.00 82.69 199 LEU A C 1
ATOM 1614 O O . LEU A 1 199 ? -14.338 9.675 3.344 1.00 82.69 199 LEU A O 1
ATOM 1618 N N . ILE A 1 200 ? -12.430 10.778 2.929 1.00 80.75 200 ILE A N 1
ATOM 1619 C CA . ILE A 1 200 ? -12.341 11.390 4.265 1.00 80.75 200 ILE A CA 1
ATOM 1620 C C . ILE A 1 200 ? -13.562 12.269 4.545 1.00 80.75 200 ILE A C 1
ATOM 1622 O O . ILE A 1 200 ? -14.133 12.172 5.631 1.00 80.75 200 ILE A O 1
ATOM 1626 N N . SER A 1 201 ? -13.976 13.086 3.572 1.00 73.06 201 SER A N 1
ATOM 1627 C CA . SER A 1 201 ? -15.133 13.981 3.716 1.00 73.06 201 SER A CA 1
ATOM 1628 C C . SER A 1 201 ? -16.459 13.244 3.923 1.00 73.06 201 SER A C 1
ATOM 1630 O O . SER A 1 201 ? -17.379 13.803 4.504 1.00 73.06 201 SER A O 1
ATOM 1632 N N . ARG A 1 202 ? -16.553 11.987 3.467 1.00 73.56 202 ARG A N 1
ATOM 1633 C CA . ARG A 1 202 ? -17.764 11.157 3.551 1.00 73.56 202 ARG A CA 1
ATOM 1634 C C . ARG A 1 202 ? -17.721 10.115 4.676 1.00 73.56 202 ARG A C 1
ATOM 1636 O O . ARG A 1 202 ? -18.681 9.361 4.840 1.00 73.56 202 ARG A O 1
ATOM 1643 N N . THR A 1 203 ? -16.613 10.014 5.415 1.00 67.44 203 THR A N 1
ATOM 1644 C CA . THR A 1 203 ? -16.467 9.085 6.547 1.00 67.44 203 THR A CA 1
ATOM 1645 C C . THR A 1 203 ? -16.779 9.771 7.873 1.00 67.44 203 THR A C 1
ATOM 1647 O O . THR A 1 203 ? -15.900 10.389 8.473 1.00 67.44 203 THR A O 1
ATOM 1650 N N . ASP A 1 204 ? -18.007 9.592 8.357 1.00 71.56 204 ASP A N 1
ATOM 1651 C CA . ASP A 1 204 ? -18.438 10.067 9.675 1.00 71.56 204 ASP A CA 1
ATOM 1652 C C . ASP A 1 204 ? -18.235 9.019 10.775 1.00 71.56 204 ASP A C 1
ATOM 1654 O O . ASP A 1 204 ? -18.193 7.813 10.515 1.00 71.56 204 ASP A O 1
ATOM 1658 N N . LYS A 1 205 ? -18.148 9.483 12.033 1.00 62.72 205 LYS A N 1
ATOM 1659 C CA . LYS A 1 205 ? -18.037 8.620 13.226 1.00 62.72 205 LYS A CA 1
ATOM 1660 C C . LYS A 1 205 ? -19.144 7.566 13.265 1.00 62.72 205 LYS A C 1
ATOM 1662 O O . LYS A 1 205 ? -18.844 6.394 13.450 1.00 62.72 205 LYS A O 1
ATOM 1667 N N . GLU A 1 206 ? -20.382 7.976 13.011 1.00 60.59 206 GLU A N 1
ATOM 1668 C CA . GLU A 1 206 ? -21.564 7.109 13.077 1.00 60.59 206 GLU A CA 1
ATOM 1669 C C . GLU A 1 206 ? -21.546 5.990 12.028 1.00 60.59 206 GLU A C 1
ATOM 1671 O O . GLU A 1 206 ? -21.972 4.870 12.300 1.00 60.59 206 GLU A O 1
ATOM 1676 N N . ARG A 1 207 ? -20.985 6.249 10.840 1.00 62.69 207 ARG A N 1
ATOM 1677 C CA . ARG A 1 207 ? -20.824 5.234 9.780 1.00 62.69 207 ARG A CA 1
ATOM 1678 C C . ARG A 1 207 ? -19.714 4.230 10.070 1.00 62.69 207 ARG A C 1
ATOM 1680 O O . ARG A 1 207 ? -19.731 3.109 9.574 1.00 62.69 207 ARG A O 1
ATOM 1687 N N . ILE A 1 208 ? -18.713 4.636 10.844 1.00 61.00 208 ILE A N 1
ATOM 1688 C CA . ILE A 1 208 ? -17.616 3.749 11.234 1.00 61.00 208 ILE A CA 1
ATOM 1689 C C . ILE A 1 208 ? -18.083 2.783 12.326 1.00 61.00 208 ILE A C 1
ATOM 1691 O O . ILE A 1 208 ? -17.650 1.632 12.330 1.00 61.00 208 ILE A O 1
ATOM 1695 N N . THR A 1 209 ? -18.960 3.244 13.220 1.00 56.88 209 THR A N 1
ATOM 1696 C CA . THR A 1 209 ? -19.519 2.455 14.326 1.00 56.88 209 THR A CA 1
ATOM 1697 C C . THR A 1 209 ? -20.759 1.650 13.932 1.00 56.88 209 THR A C 1
ATOM 1699 O O . THR A 1 209 ? -21.102 0.692 14.602 1.00 56.88 209 THR A O 1
ATOM 1702 N N . SER A 1 210 ? -21.446 1.993 12.842 1.00 57.22 210 SER A N 1
ATOM 1703 C CA . SER A 1 210 ? -22.505 1.143 12.291 1.00 57.22 210 SER A CA 1
ATOM 1704 C C . SER A 1 210 ? -21.897 0.130 11.319 1.00 57.22 210 SER A C 1
ATOM 1706 O O . SER A 1 210 ? -21.604 0.438 10.166 1.00 57.22 210 SER A O 1
ATOM 1708 N N . ALA A 1 211 ? -21.654 -1.087 11.803 1.00 58.09 211 ALA A N 1
ATOM 1709 C CA . ALA A 1 211 ? -21.360 -2.239 10.958 1.00 58.09 211 ALA A CA 1
ATOM 1710 C C . ALA A 1 211 ? -22.526 -3.226 11.067 1.00 58.09 211 ALA A C 1
ATOM 1712 O O . ALA A 1 211 ? -22.800 -3.739 12.153 1.00 58.09 211 ALA A O 1
ATOM 1713 N N . TYR A 1 212 ? -23.210 -3.471 9.951 1.00 54.06 212 TYR A N 1
ATOM 1714 C CA . TYR A 1 212 ? -24.285 -4.462 9.860 1.00 54.06 212 TYR A CA 1
ATOM 1715 C C . TYR A 1 212 ? -23.883 -5.585 8.893 1.00 54.06 212 TYR A C 1
ATOM 1717 O O . TYR A 1 212 ? -22.999 -5.399 8.046 1.00 54.06 212 TYR A O 1
ATOM 1725 N N . TYR A 1 213 ? -24.512 -6.748 9.071 1.00 49.56 213 TYR A N 1
ATOM 1726 C CA . TYR A 1 213 ? -24.454 -7.873 8.135 1.00 49.56 213 TYR A CA 1
ATOM 1727 C C . TYR A 1 213 ? -25.438 -7.670 6.986 1.00 49.56 213 TYR A C 1
ATOM 1729 O O . TYR A 1 213 ? -26.525 -7.108 7.243 1.00 49.56 213 TYR A O 1
#

Secondary structure (DSSP, 8-state):
-HHHHHHHHHH-SHHHHHHHHHHHHHHHHHHHT--TT--BTTB-HHHHHHHHHHHHHHHHHHHHHIIIIIHHHHTTHHHHHHHTT--HHHHHHHHHHHHHHHHHHHHHHHHHHHHHH-S---HHHHHHHHHHHHHHHHHHHHHHHH-SBGGGHHHHHHHHHHHHHHHHHHHHHHHHTT--HHHHHHHHHHHHHHHHHHHHHH--HHHHH--B-

Foldseek 3Di:
DVVLVVLLVLLPDPVLVVLLVVLQVVLVVLLVPDPCPDCQLVNHPLLVVLLVVLLSLLVVLLVSCCSPVVCCLVVCVVVVCVVVVNDPVVVLVSQLVSSLVNSCVSCVVSNVVSCVRDPPDDPVSVVLSSVVSSLSSSLSSLVSLQDLEVVCSVVCSVVSSVLSVVLVVQLSVCSNVVDDNVVSSVSSVVSSVVSSVVSVVNRDPVSNNRHDD

Radius of gyration: 18.17 Å; chains: 1; bounding box: 44×35×52 Å

pLDDT: mean 78.96, std 9.64, range [49.56, 92.06]

Sequence (213 aa):
MKLIVVNIKKVLNANFLFMTLTSLIFGFFMLVGNNEQLDMFNVPYYSFVLKGFIFIFIVFALELSKNLLQEDKLGKKIEWFLGNGVSIRKVSMINSISLYLATSLLLLPLTIWTGLKLNDFQLVGLLDYYLFAFVCSIIINRSIMFIVDMNRFKGIIIWLTFFYLLSLILEMFVLSLGTKYLMGLSLKYLLSLLLIGALISRTDKERITSAYY